Protein AF-A0A0M4QGJ4-F1 (afdb_monomer)

Solvent-accessible surface area (backbone atoms only — not comparable to full-atom values): 11750 Å² total; per-residue (Å²): 142,85,83,86,79,80,81,78,80,80,71,84,76,74,51,67,48,104,88,41,72,33,50,78,41,78,31,26,90,92,45,45,77,73,48,41,62,88,63,65,31,78,84,35,46,78,45,57,34,52,90,79,38,41,52,91,94,50,78,59,12,15,35,33,42,33,12,68,44,38,69,4,18,40,33,44,30,21,49,90,72,40,41,63,54,76,46,41,56,55,16,31,33,34,37,32,28,45,73,85,27,78,34,73,70,55,65,20,46,34,35,35,27,28,63,75,44,82,69,81,47,97,70,39,45,28,36,38,34,33,76,59,77,68,71,63,59,75,39,72,43,79,45,61,55,26,84,31,48,27,21,64,28,55,39,51,83,92,48,76,41,66,81,35,70,44,94,92,41,69,64,40,38,60,68,58,48,45,70,76,36,73,51,33,25,33,51,26,37,39,39,37,40,54,67,68,58,28,26,36,35,25,33,38,31,49,44,26,51,44,65,23,32,39,35,27,29,47,124

Nearest PDB structures (foldseek):
  6fhn-assembly1_A  TM=5.082E-01  e=7.382E-03  Paenibacillus sp.
  8qpq-assembly1_TA  TM=5.707E-01  e=2.653E-02  Haloferax tailed virus 1
  3b7m-assembly1_A  TM=3.871E-01  e=3.350E+00  Rhodothermus marinus

Mean predicted aligned error: 8.11 Å

pLDDT: mean 83.93, std 16.99, range [36.19, 98.69]

Radius of gyration: 18.58 Å; Cα contacts (8 Å, |Δi|>4): 563; chains: 1; bounding box: 38×76×40 Å

Structure (mmCIF, N/CA/C/O backbone):
data_AF-A0A0M4QGJ4-F1
#
_entry.id   AF-A0A0M4QGJ4-F1
#
loop_
_atom_site.group_PDB
_atom_site.id
_atom_site.type_symbol
_atom_site.label_atom_id
_atom_site.label_alt_id
_atom_site.label_comp_id
_atom_site.label_asym_id
_atom_site.label_entity_id
_atom_site.label_seq_id
_atom_site.pdbx_PDB_ins_code
_atom_site.Cartn_x
_atom_site.Cartn_y
_atom_site.Cartn_z
_atom_site.occupancy
_atom_site.B_iso_or_equiv
_atom_site.auth_seq_id
_atom_site.auth_comp_id
_atom_site.auth_asym_id
_atom_site.auth_atom_id
_atom_site.pdbx_PDB_model_num
ATOM 1 N N . MET A 1 1 ? -12.226 -58.413 -8.175 1.00 40.62 1 MET A N 1
ATOM 2 C CA . MET A 1 1 ? -11.138 -57.418 -8.083 1.00 40.62 1 MET A CA 1
ATOM 3 C C . MET A 1 1 ? -11.648 -56.130 -8.713 1.00 40.62 1 MET A C 1
ATOM 5 O O . MET A 1 1 ? -11.954 -56.177 -9.893 1.00 40.62 1 MET A O 1
ATOM 9 N N . ALA A 1 2 ? -11.846 -55.074 -7.915 1.00 38.38 2 ALA A N 1
ATOM 10 C CA . ALA A 1 2 ? -11.867 -53.646 -8.283 1.00 38.38 2 ALA A CA 1
ATOM 11 C C . ALA A 1 2 ? -12.536 -52.873 -7.130 1.00 38.38 2 ALA A C 1
ATOM 13 O O . ALA A 1 2 ? -13.758 -52.837 -7.028 1.00 38.38 2 ALA A O 1
ATOM 14 N N . ALA A 1 3 ? -11.728 -52.316 -6.227 1.00 38.06 3 ALA A N 1
ATOM 15 C CA . ALA A 1 3 ? -12.190 -51.344 -5.243 1.00 38.06 3 ALA A CA 1
ATOM 16 C C . ALA A 1 3 ? -12.057 -49.950 -5.871 1.00 38.06 3 ALA A C 1
ATOM 18 O O . ALA A 1 3 ? -10.951 -49.551 -6.236 1.00 38.06 3 ALA A O 1
ATOM 19 N N . LEU A 1 4 ? -13.172 -49.231 -6.029 1.00 38.09 4 LEU A N 1
ATOM 20 C CA . LEU A 1 4 ? -13.146 -47.807 -6.355 1.00 38.09 4 LEU A CA 1
ATOM 21 C C . LEU A 1 4 ? -12.674 -47.042 -5.115 1.00 38.09 4 LEU A C 1
ATOM 23 O O . LEU A 1 4 ? -13.399 -46.938 -4.127 1.00 38.09 4 LEU A O 1
ATOM 27 N N . VAL A 1 5 ? -11.460 -46.503 -5.175 1.00 42.62 5 VAL A N 1
ATOM 28 C CA . VAL A 1 5 ? -10.976 -45.505 -4.220 1.00 42.62 5 VAL A CA 1
ATOM 29 C C . VAL A 1 5 ? -11.478 -44.148 -4.707 1.00 42.62 5 VAL A C 1
ATOM 31 O O . VAL A 1 5 ? -10.981 -43.611 -5.694 1.00 42.62 5 VAL A O 1
ATOM 34 N N . GLY A 1 6 ? -12.507 -43.620 -4.047 1.00 36.19 6 GLY A N 1
ATOM 35 C CA . GLY A 1 6 ? -12.962 -42.249 -4.255 1.00 36.19 6 GLY A CA 1
ATOM 36 C C . GLY A 1 6 ? -11.943 -41.276 -3.668 1.00 36.19 6 GLY A C 1
ATOM 37 O O . GLY A 1 6 ? -11.785 -41.204 -2.451 1.00 36.19 6 GLY A O 1
ATOM 38 N N . LEU A 1 7 ? -11.247 -40.536 -4.529 1.00 42.03 7 LEU A N 1
ATOM 39 C CA . LEU A 1 7 ? -10.454 -39.376 -4.133 1.00 42.03 7 LEU A CA 1
ATOM 40 C C . LEU A 1 7 ? -11.422 -38.259 -3.730 1.00 42.03 7 LEU A C 1
ATOM 42 O O . LEU A 1 7 ? -11.998 -37.587 -4.583 1.00 42.03 7 LEU A O 1
ATOM 46 N N . ALA A 1 8 ? -11.627 -38.084 -2.427 1.00 42.12 8 ALA A N 1
ATOM 47 C CA . ALA A 1 8 ? -12.269 -36.889 -1.905 1.00 42.12 8 ALA A CA 1
ATOM 48 C C . ALA A 1 8 ? -11.316 -35.704 -2.120 1.00 42.12 8 ALA A C 1
ATOM 50 O O . ALA A 1 8 ? -10.242 -35.640 -1.522 1.00 42.12 8 ALA A O 1
ATOM 51 N N . SER A 1 9 ? -11.697 -34.778 -2.997 1.00 43.72 9 SER A N 1
ATOM 52 C CA . SER A 1 9 ? -11.031 -33.488 -3.138 1.00 43.72 9 SER A CA 1
ATOM 53 C C . SER A 1 9 ? -11.218 -32.697 -1.841 1.00 43.72 9 SER A C 1
ATOM 55 O O . SER A 1 9 ? -12.312 -32.204 -1.565 1.00 43.72 9 SER A O 1
ATOM 57 N N . LEU A 1 10 ? -10.161 -32.590 -1.036 1.00 41.88 10 LEU A N 1
ATOM 58 C CA . LEU A 1 10 ? -10.092 -31.635 0.066 1.00 41.88 10 LEU A CA 1
ATOM 59 C C . LEU A 1 10 ? -10.092 -30.229 -0.541 1.00 41.88 10 LEU A C 1
ATOM 61 O O . LEU A 1 10 ? -9.064 -29.748 -1.011 1.00 41.88 10 LEU A O 1
ATOM 65 N N . GLN A 1 11 ? -11.255 -29.580 -0.572 1.00 44.00 11 GLN A N 1
ATOM 66 C CA . GLN A 1 11 ? -11.290 -28.134 -0.754 1.00 44.00 11 GLN A CA 1
ATOM 67 C C . GLN A 1 11 ? -10.594 -27.508 0.464 1.00 44.00 11 GLN A C 1
ATOM 69 O O . GLN A 1 11 ? -10.896 -27.921 1.589 1.00 44.00 11 GLN A O 1
ATOM 74 N N . PRO A 1 12 ? -9.658 -26.558 0.289 1.00 47.91 12 PRO A N 1
ATOM 75 C CA . PRO A 1 12 ? -9.063 -25.875 1.425 1.00 47.91 12 PRO A CA 1
ATOM 76 C C . PRO A 1 12 ? -10.182 -25.152 2.177 1.00 47.91 12 PRO A C 1
ATOM 78 O O . PRO A 1 12 ? -10.850 -24.272 1.634 1.00 47.91 12 PRO A O 1
ATOM 81 N N . ALA A 1 13 ? -10.426 -25.571 3.417 1.00 50.00 13 ALA A N 1
ATOM 82 C CA . ALA A 1 13 ? -11.352 -24.887 4.299 1.00 50.00 13 ALA A CA 1
ATOM 83 C C . ALA A 1 13 ? -10.830 -23.462 4.521 1.00 50.00 13 ALA A C 1
ATOM 85 O O . ALA A 1 13 ? -9.711 -23.277 5.001 1.00 50.00 13 ALA A O 1
ATOM 86 N N . LEU A 1 14 ? -11.636 -22.460 4.169 1.00 50.69 14 LEU A N 1
ATOM 87 C CA . LEU A 1 14 ? -11.422 -21.084 4.604 1.00 50.69 14 LEU A CA 1
ATOM 88 C C . LEU A 1 14 ? -11.441 -21.084 6.136 1.00 50.69 14 LEU A C 1
ATOM 90 O O . LEU A 1 14 ? -12.498 -21.235 6.746 1.00 50.69 14 LEU A O 1
ATOM 94 N N . ALA A 1 15 ? -10.277 -20.955 6.769 1.00 49.62 15 ALA A N 1
ATOM 95 C CA . ALA A 1 15 ? -10.220 -20.752 8.206 1.00 49.62 15 ALA A CA 1
ATOM 96 C C . ALA A 1 15 ? -10.731 -19.332 8.489 1.00 49.62 15 ALA A C 1
ATOM 98 O O . ALA A 1 15 ? -10.136 -18.34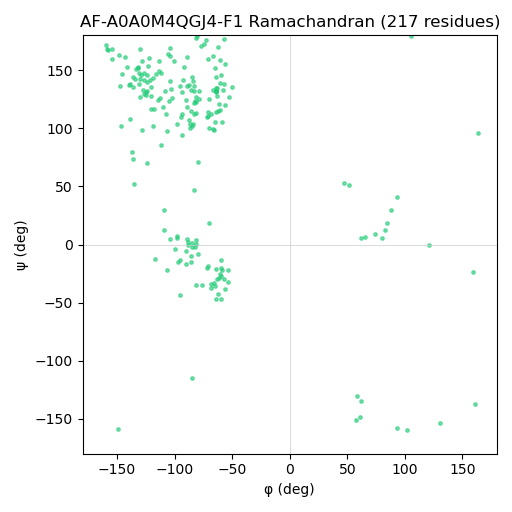1 8.059 1.00 49.62 15 ALA A O 1
ATOM 99 N N . ILE A 1 16 ? -11.870 -19.227 9.168 1.00 48.59 16 ILE A N 1
ATOM 100 C CA . ILE A 1 16 ? -12.381 -17.952 9.671 1.00 48.59 16 ILE A CA 1
ATOM 101 C C . ILE A 1 16 ? -11.700 -17.736 11.021 1.00 48.59 16 ILE A C 1
ATOM 103 O O . ILE A 1 16 ? -12.031 -18.398 12.004 1.00 48.59 16 ILE A O 1
ATOM 107 N N . GLY A 1 17 ? -10.683 -16.877 11.046 1.00 56.69 17 GLY A N 1
ATOM 108 C CA . GLY A 1 17 ? -10.033 -16.465 12.286 1.00 56.69 17 GLY A CA 1
ATOM 109 C C . GLY A 1 17 ? -10.928 -15.513 13.090 1.00 56.69 17 GLY A C 1
ATOM 110 O O . GLY A 1 17 ? -11.969 -15.077 12.592 1.00 56.69 17 GLY A O 1
ATOM 111 N N . PRO A 1 18 ? -10.511 -15.107 14.304 1.00 52.47 18 PRO A N 1
ATOM 112 C CA . PRO A 1 18 ? -11.253 -14.136 15.119 1.00 52.47 18 PRO A CA 1
ATOM 113 C C . PRO A 1 18 ? -11.433 -12.774 14.425 1.00 52.47 18 PRO A C 1
ATOM 115 O O . PRO A 1 18 ? -12.258 -11.971 14.845 1.00 52.47 18 PRO A O 1
ATOM 118 N N . PHE A 1 19 ? -10.694 -12.537 13.339 1.00 60.66 19 PHE A N 1
ATOM 119 C CA . PHE A 1 19 ? -10.759 -11.332 12.524 1.00 60.66 19 PHE A CA 1
ATOM 120 C C . PHE A 1 19 ? -11.402 -11.567 11.144 1.00 60.66 19 PHE A C 1
ATOM 122 O O . PHE A 1 19 ? -11.306 -10.705 10.293 1.00 60.66 19 PHE A O 1
ATOM 129 N N . GLY A 1 20 ? -12.054 -12.699 10.864 1.00 66.00 20 GLY A N 1
ATOM 130 C CA . GLY A 1 20 ? -12.680 -12.967 9.557 1.00 66.00 20 GLY A CA 1
ATOM 131 C C . GLY A 1 20 ? -11.862 -13.902 8.650 1.00 66.00 20 GLY A C 1
ATOM 132 O O . GLY A 1 20 ? -11.052 -14.685 9.159 1.00 66.00 20 GLY A O 1
ATOM 133 N N . PRO A 1 21 ? -12.094 -13.902 7.320 1.00 68.44 21 PRO A N 1
ATOM 134 C CA . PRO A 1 21 ? -11.490 -14.882 6.421 1.00 68.44 21 PRO A CA 1
ATOM 135 C C . PRO A 1 21 ? -9.966 -14.749 6.394 1.00 68.44 21 PRO A C 1
ATOM 137 O O . PRO A 1 21 ? -9.422 -13.654 6.246 1.00 68.44 21 PRO A O 1
ATOM 140 N N . SER A 1 22 ? -9.286 -15.885 6.522 1.00 82.62 22 SER A N 1
ATOM 141 C CA . SER A 1 22 ? -7.841 -16.007 6.331 1.00 82.62 22 SER A CA 1
ATOM 142 C C . SER A 1 22 ? -7.509 -16.656 4.984 1.00 82.62 22 SER A C 1
ATOM 144 O O . SER A 1 22 ? -8.388 -17.165 4.284 1.00 82.62 22 SER A O 1
ATOM 146 N N . GLY A 1 23 ? -6.235 -16.615 4.607 1.00 90.31 23 GLY A N 1
ATOM 147 C CA . GLY A 1 23 ? -5.725 -17.178 3.363 1.00 90.31 23 GLY A CA 1
ATOM 148 C C . GLY A 1 23 ? -5.400 -16.123 2.312 1.00 90.31 23 GLY A C 1
ATOM 149 O O . GLY A 1 23 ? -5.550 -14.919 2.530 1.00 90.31 23 GLY A O 1
ATOM 150 N N . ARG A 1 24 ? -4.922 -16.606 1.166 1.00 93.75 24 ARG A N 1
ATOM 151 C CA . ARG A 1 24 ? -4.478 -15.780 0.045 1.00 93.75 24 ARG A CA 1
ATOM 152 C C . ARG A 1 24 ? -5.607 -15.543 -0.955 1.00 93.75 24 ARG A C 1
ATOM 154 O O . ARG A 1 24 ? -6.379 -16.455 -1.245 1.00 93.75 24 ARG A O 1
ATOM 161 N N . VAL A 1 25 ? -5.665 -14.332 -1.495 1.00 94.31 25 VAL A N 1
ATOM 162 C CA . VAL A 1 25 ? -6.552 -13.921 -2.583 1.00 94.31 25 VAL A CA 1
ATOM 163 C C . VAL A 1 25 ? -5.726 -13.340 -3.700 1.00 94.31 25 VAL A C 1
ATOM 165 O O . VAL A 1 25 ? -4.961 -12.412 -3.465 1.00 94.31 25 VAL A O 1
ATOM 168 N N . THR A 1 26 ? -5.948 -13.830 -4.911 1.00 95.19 26 THR A N 1
ATOM 169 C CA . THR A 1 26 ? -5.434 -13.174 -6.106 1.00 95.19 26 THR A CA 1
ATOM 170 C C . THR A 1 26 ? -6.372 -12.039 -6.507 1.00 95.19 26 THR A C 1
ATOM 172 O O . THR A 1 26 ? -7.572 -12.247 -6.710 1.00 95.19 26 THR A O 1
ATOM 175 N N . VAL A 1 27 ? -5.825 -10.834 -6.604 1.00 95.69 27 VAL A N 1
ATOM 176 C CA . VAL A 1 27 ? -6.501 -9.629 -7.072 1.00 95.69 27 VAL A CA 1
ATOM 177 C C . VAL A 1 27 ? -6.045 -9.371 -8.501 1.00 95.69 27 VAL A C 1
ATOM 179 O O . VAL A 1 27 ? -4.852 -9.292 -8.758 1.00 95.69 27 VAL A O 1
ATOM 182 N N . THR A 1 28 ? -6.986 -9.241 -9.431 1.00 94.38 28 THR A N 1
ATOM 183 C CA . THR A 1 28 ? -6.696 -8.999 -10.857 1.00 94.38 28 THR A CA 1
ATOM 184 C C . THR A 1 28 ? -7.522 -7.821 -11.374 1.00 94.38 28 THR A C 1
ATOM 186 O O . THR A 1 28 ? -8.494 -7.428 -10.716 1.00 94.38 28 THR A O 1
ATOM 189 N N . PRO A 1 29 ? -7.237 -7.282 -12.577 1.00 89.31 29 PRO A N 1
ATOM 190 C CA . PRO A 1 29 ? -8.067 -6.236 -13.178 1.00 89.31 29 PRO A CA 1
ATOM 191 C C . PRO A 1 29 ? -9.558 -6.596 -13.278 1.00 89.31 29 PRO A C 1
ATOM 193 O O . PRO A 1 29 ? -10.412 -5.720 -13.174 1.00 89.31 29 PRO A O 1
ATOM 196 N N . THR A 1 30 ? -9.884 -7.878 -13.477 1.00 86.88 30 THR A N 1
ATOM 197 C CA . THR A 1 30 ? -11.266 -8.373 -13.617 1.00 86.88 30 THR A CA 1
ATOM 198 C C . THR A 1 30 ? -11.870 -8.906 -12.319 1.00 86.88 30 THR A C 1
ATOM 200 O O . THR A 1 30 ? -13.077 -9.123 -12.252 1.00 86.88 30 THR A O 1
ATOM 203 N N . ALA A 1 31 ? -11.049 -9.124 -11.291 1.00 85.88 31 ALA A N 1
ATOM 204 C CA . ALA A 1 31 ? -11.464 -9.586 -9.972 1.00 85.88 31 ALA A CA 1
ATOM 205 C C . ALA A 1 31 ? -10.728 -8.766 -8.909 1.00 85.88 31 ALA A C 1
ATOM 207 O O . ALA A 1 31 ? -9.780 -9.229 -8.276 1.00 85.88 31 ALA A O 1
ATOM 208 N N . SER A 1 32 ? -11.156 -7.514 -8.747 1.00 80.69 32 SER A N 1
ATOM 209 C CA . SER A 1 32 ? -10.485 -6.546 -7.883 1.00 80.69 32 SER A CA 1
ATOM 210 C C . SER A 1 32 ? -10.834 -6.679 -6.400 1.00 80.69 32 SER A C 1
ATOM 212 O O . SER A 1 32 ? -10.307 -5.907 -5.621 1.00 80.69 32 SER A O 1
ATOM 214 N N . ASN A 1 33 ? -11.687 -7.624 -5.982 1.00 80.06 33 ASN A N 1
ATOM 215 C CA . ASN A 1 33 ? -12.014 -7.903 -4.568 1.00 80.06 33 ASN A CA 1
ATOM 216 C C . ASN A 1 33 ? -12.333 -6.640 -3.736 1.00 80.06 33 ASN A C 1
ATOM 218 O O . ASN A 1 33 ? -11.711 -6.378 -2.708 1.00 80.06 33 ASN A O 1
ATOM 222 N N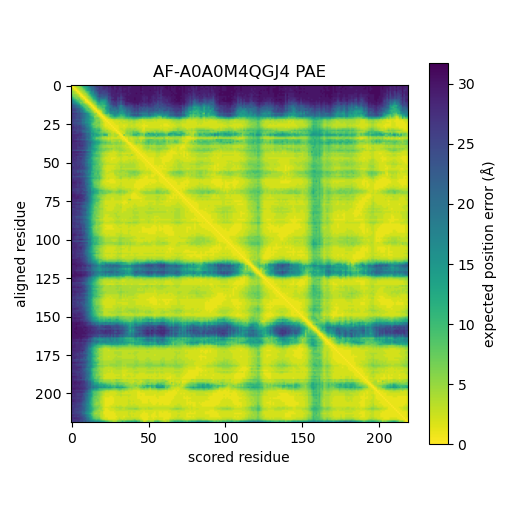 . GLN A 1 34 ? -13.276 -5.830 -4.230 1.00 84.31 34 GLN A N 1
ATOM 223 C CA . GLN A 1 34 ? -13.689 -4.541 -3.644 1.00 84.31 34 GLN A CA 1
ATOM 224 C C . GLN A 1 34 ? -12.598 -3.465 -3.574 1.00 84.31 34 GLN A C 1
ATOM 226 O O . GLN A 1 34 ? -12.850 -2.375 -3.066 1.00 84.31 34 GLN A O 1
ATOM 231 N N . PHE A 1 35 ? -11.407 -3.705 -4.129 1.00 89.88 35 PHE A N 1
ATOM 232 C CA . PHE A 1 35 ? -10.428 -2.640 -4.226 1.00 89.88 35 PHE A CA 1
ATOM 233 C C . PHE A 1 35 ? -10.892 -1.550 -5.192 1.00 89.88 35 PHE A C 1
ATOM 235 O O . PHE A 1 35 ? -11.292 -1.822 -6.330 1.00 89.88 35 PHE A O 1
ATOM 242 N N . ALA A 1 36 ? -10.771 -0.305 -4.743 1.00 85.62 36 ALA A N 1
ATOM 243 C CA . ALA A 1 36 ? -11.134 0.874 -5.508 1.00 85.62 36 ALA A CA 1
ATOM 244 C C . ALA A 1 36 ? -10.140 2.022 -5.295 1.00 85.62 36 ALA A C 1
ATOM 246 O O . ALA A 1 36 ? -9.495 2.151 -4.252 1.00 85.62 36 ALA A O 1
ATOM 247 N N . GLY A 1 37 ? -10.042 2.885 -6.308 1.00 80.62 37 GLY A N 1
ATOM 248 C CA . GLY A 1 37 ? -9.377 4.179 -6.202 1.00 80.62 37 GLY A CA 1
ATOM 249 C C . GLY A 1 37 ? -10.368 5.269 -5.850 1.00 80.62 37 GLY A C 1
ATOM 250 O O . GLY A 1 37 ? -11.019 5.816 -6.736 1.00 80.62 37 GLY A O 1
ATOM 251 N N . THR A 1 38 ? -10.505 5.565 -4.562 1.00 73.75 38 THR A N 1
ATOM 252 C CA . THR A 1 38 ? -11.525 6.499 -4.065 1.00 73.75 38 THR A CA 1
ATOM 253 C C . THR A 1 38 ? -11.060 7.955 -3.996 1.00 73.75 38 THR A C 1
ATOM 255 O O . THR A 1 38 ? -11.901 8.847 -3.938 1.00 73.75 38 THR A O 1
ATOM 258 N N . LEU A 1 39 ? -9.746 8.207 -4.042 1.00 77.88 39 LEU A N 1
ATOM 259 C CA . LEU A 1 39 ? -9.131 9.538 -3.904 1.00 77.88 39 LEU A CA 1
ATOM 260 C C . LEU A 1 39 ? -8.031 9.771 -4.946 1.00 77.88 39 LEU A C 1
ATOM 262 O O . LEU A 1 39 ? -6.889 10.094 -4.624 1.00 77.88 39 LEU A O 1
ATOM 266 N N . ASP A 1 40 ? -8.376 9.549 -6.209 1.00 86.12 40 ASP A N 1
ATOM 267 C CA . ASP A 1 40 ? -7.465 9.786 -7.321 1.00 86.12 40 ASP A CA 1
ATOM 268 C C . ASP A 1 40 ? -7.442 11.242 -7.758 1.00 86.12 40 ASP A C 1
ATOM 270 O O . ASP A 1 40 ? -8.485 11.832 -8.041 1.00 86.12 40 ASP A O 1
ATOM 274 N N . GLU A 1 41 ? -6.236 11.780 -7.918 1.00 86.38 41 GLU A N 1
ATOM 275 C CA . GLU A 1 41 ? -6.018 13.143 -8.394 1.00 86.38 41 GLU A CA 1
ATOM 276 C C . GLU A 1 41 ? -5.028 13.187 -9.555 1.00 86.38 41 GLU A C 1
ATOM 278 O O . GLU A 1 41 ? -4.102 12.375 -9.644 1.00 86.38 41 GLU A O 1
ATOM 283 N N . GLY A 1 42 ? -5.250 14.121 -10.475 1.00 88.88 42 GLY A N 1
ATOM 284 C CA . GLY A 1 42 ? -4.342 14.377 -11.586 1.00 88.88 42 GLY A CA 1
ATOM 285 C C . GLY A 1 42 ? -4.130 13.188 -12.534 1.00 88.88 42 GLY A C 1
ATOM 286 O O . GLY A 1 42 ? -5.034 12.384 -12.781 1.00 88.88 42 GLY A O 1
ATOM 287 N N . SER A 1 43 ? -2.929 13.106 -13.102 1.00 91.69 43 SER A N 1
ATOM 288 C CA . SER A 1 43 ? -2.581 12.291 -14.276 1.00 91.69 43 SER A CA 1
ATOM 289 C C . SER A 1 43 ? -1.929 10.938 -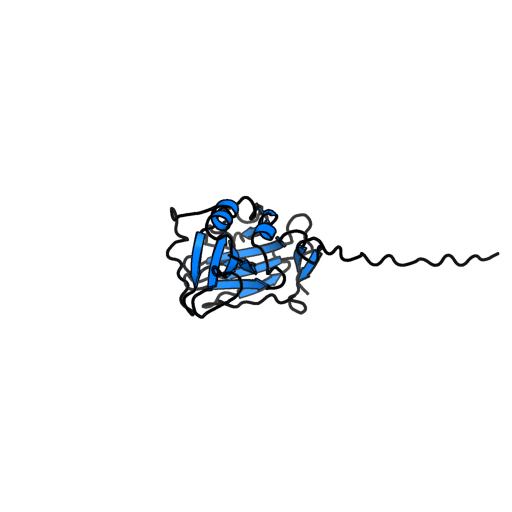13.982 1.00 91.69 43 SER A C 1
ATOM 291 O O . SER A 1 43 ? -1.531 10.236 -14.910 1.00 91.69 43 SER A O 1
ATOM 293 N N . GLY A 1 44 ? -1.832 10.547 -12.710 1.00 92.56 44 GLY A N 1
ATOM 294 C CA . GLY A 1 44 ? -1.274 9.255 -12.312 1.00 92.56 44 GLY A CA 1
ATOM 295 C C . GLY A 1 44 ? -1.968 8.028 -12.923 1.00 92.56 44 GLY A C 1
ATOM 296 O O . GLY A 1 44 ? -3.019 8.111 -13.563 1.00 92.56 44 GLY A O 1
ATOM 297 N N . SER A 1 45 ? -1.462 6.835 -12.642 1.00 94.69 45 SER A N 1
ATOM 298 C CA . SER A 1 45 ? -2.091 5.590 -13.098 1.00 94.69 45 SER A CA 1
ATOM 299 C C . SER A 1 45 ? -1.982 4.470 -12.072 1.00 94.69 45 SER A C 1
ATOM 301 O O . SER A 1 45 ? -1.170 4.527 -11.148 1.00 94.69 45 SER A O 1
ATOM 303 N N . ARG A 1 46 ? -2.841 3.464 -12.254 1.00 94.19 46 ARG A N 1
ATOM 304 C CA . ARG A 1 46 ? -2.757 2.160 -11.600 1.00 94.19 46 ARG A CA 1
ATOM 305 C C . ARG A 1 46 ? -2.807 1.076 -12.656 1.00 94.19 46 ARG A C 1
ATOM 307 O O . ARG A 1 46 ? -3.685 1.128 -13.516 1.00 94.19 46 ARG A O 1
ATOM 314 N N . GLU A 1 47 ? -1.916 0.104 -12.573 1.00 95.25 47 GLU A N 1
ATOM 315 C CA . GLU A 1 47 ? -1.861 -0.992 -13.534 1.00 95.25 47 GLU A CA 1
ATOM 316 C C . GLU A 1 47 ? -1.398 -2.279 -12.857 1.00 95.25 47 GLU A C 1
ATOM 318 O O . GLU A 1 47 ? -0.448 -2.265 -12.085 1.00 95.25 47 GLU A O 1
ATOM 323 N N . TYR A 1 48 ? -2.049 -3.399 -13.159 1.00 96.81 48 TYR A N 1
ATOM 324 C CA . TYR A 1 48 ? -1.534 -4.716 -12.792 1.00 96.81 48 TYR A CA 1
ATOM 325 C C . TYR A 1 48 ? -0.519 -5.136 -13.845 1.00 96.81 48 TYR A C 1
ATOM 327 O O . TYR A 1 48 ? -0.854 -5.190 -15.028 1.00 96.81 48 TYR A O 1
ATOM 335 N N . THR A 1 49 ? 0.718 -5.410 -13.444 1.00 97.19 49 THR A N 1
ATOM 336 C CA . THR A 1 49 ? 1.814 -5.586 -14.398 1.00 97.19 49 THR A CA 1
ATOM 337 C C . THR A 1 49 ? 2.822 -6.632 -13.944 1.00 97.19 49 THR A C 1
ATOM 339 O O . THR A 1 49 ? 3.121 -6.748 -12.761 1.00 97.19 49 THR A O 1
ATOM 342 N N . ALA A 1 50 ? 3.405 -7.353 -14.904 1.00 97.31 50 ALA A N 1
ATOM 343 C CA . ALA A 1 50 ? 4.537 -8.259 -14.683 1.00 97.31 50 ALA A CA 1
ATOM 344 C C . ALA A 1 50 ? 5.906 -7.555 -14.808 1.00 97.31 50 ALA A C 1
ATOM 346 O O . ALA A 1 50 ? 6.954 -8.183 -14.670 1.00 97.31 50 ALA A O 1
ATOM 347 N N . ARG A 1 51 ? 5.924 -6.247 -15.109 1.00 96.38 51 ARG A N 1
ATOM 348 C CA . ARG A 1 51 ? 7.136 -5.483 -15.463 1.00 96.38 51 ARG A CA 1
ATOM 349 C C . ARG A 1 51 ? 8.241 -5.525 -14.401 1.00 96.38 51 ARG A C 1
ATOM 351 O O . ARG A 1 51 ? 9.414 -5.455 -14.756 1.00 96.38 51 ARG A O 1
ATOM 358 N N . HIS A 1 52 ? 7.864 -5.655 -13.131 1.00 95.25 52 HIS A N 1
ATOM 359 C CA . HIS A 1 52 ? 8.780 -5.664 -11.980 1.00 95.25 52 HIS A CA 1
ATOM 360 C C . HIS A 1 52 ? 9.000 -7.062 -11.396 1.00 95.25 52 HIS A C 1
ATOM 362 O O . HIS A 1 52 ? 9.645 -7.199 -10.354 1.00 95.25 52 HIS A O 1
ATOM 368 N N . GLY A 1 53 ? 8.439 -8.090 -12.042 1.00 96.50 53 GLY A N 1
ATOM 369 C CA . GLY A 1 53 ? 8.200 -9.382 -11.411 1.00 96.50 53 GLY A CA 1
ATOM 370 C C . GLY A 1 53 ? 7.328 -9.238 -10.162 1.00 96.50 53 GLY A C 1
ATOM 371 O O . GLY A 1 53 ? 6.538 -8.299 -10.055 1.00 96.50 53 GLY A O 1
ATOM 372 N N . ALA A 1 54 ? 7.535 -10.146 -9.214 1.00 97.06 54 ALA A N 1
ATOM 373 C CA . ALA A 1 54 ? 6.863 -10.181 -7.922 1.00 97.06 54 ALA A CA 1
ATOM 374 C C . ALA A 1 54 ? 7.902 -10.274 -6.782 1.00 97.06 54 ALA A C 1
ATOM 376 O O . ALA A 1 54 ? 9.041 -10.709 -7.017 1.00 97.06 54 ALA A O 1
ATOM 377 N N . PRO A 1 55 ? 7.554 -9.868 -5.549 1.00 97.50 55 PRO A N 1
ATOM 378 C CA . PRO A 1 55 ? 8.365 -10.145 -4.366 1.00 97.50 55 PRO A CA 1
ATOM 379 C C . PRO A 1 55 ? 8.500 -11.657 -4.091 1.00 97.50 55 PRO A C 1
ATOM 381 O O . PRO A 1 55 ? 7.778 -12.474 -4.668 1.00 97.50 55 PRO A O 1
ATOM 384 N N . PRO A 1 56 ? 9.392 -12.060 -3.162 1.00 95.94 56 PRO A N 1
ATOM 385 C CA . PRO A 1 56 ? 9.402 -13.420 -2.633 1.00 95.94 56 PRO A CA 1
ATOM 386 C C . PRO A 1 56 ? 8.008 -13.855 -2.161 1.00 95.94 56 PRO A C 1
ATOM 388 O O . PRO A 1 56 ? 7.312 -13.096 -1.488 1.00 95.94 56 PRO A O 1
ATOM 391 N N . ASP A 1 57 ? 7.629 -15.084 -2.515 1.00 92.00 57 ASP A N 1
ATOM 392 C CA . ASP A 1 57 ? 6.317 -15.694 -2.261 1.00 92.00 57 ASP A CA 1
ATOM 393 C C . ASP A 1 57 ? 5.121 -15.042 -2.982 1.00 92.00 57 ASP A C 1
ATOM 395 O O . ASP A 1 57 ? 3.984 -15.448 -2.719 1.00 92.00 57 ASP A O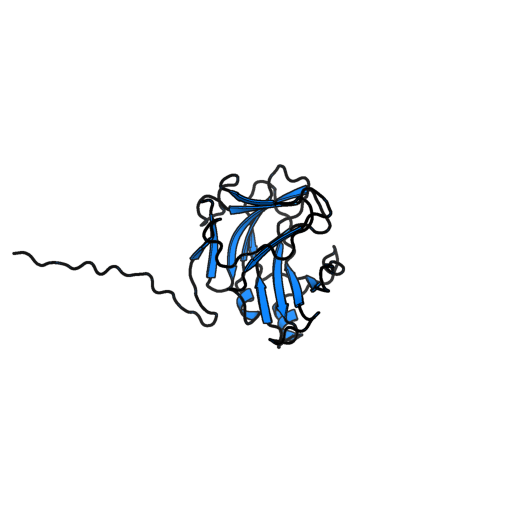 1
ATOM 399 N N . GLY A 1 58 ? 5.349 -14.073 -3.875 1.00 94.31 58 GLY A N 1
ATOM 400 C CA . GLY A 1 58 ? 4.339 -13.518 -4.784 1.00 94.31 58 GLY A CA 1
ATOM 401 C C . GLY A 1 58 ? 4.112 -14.401 -6.011 1.00 94.31 58 GLY A C 1
ATOM 402 O O . GLY A 1 58 ? 4.739 -15.460 -6.151 1.00 94.31 58 GLY A O 1
ATOM 403 N N . GLY A 1 59 ? 3.200 -13.992 -6.889 1.00 95.50 59 GLY A N 1
ATOM 404 C CA . GLY A 1 59 ? 2.991 -14.656 -8.171 1.00 95.50 59 GLY A CA 1
ATOM 405 C C . GLY A 1 59 ? 3.954 -14.155 -9.248 1.00 95.50 59 GLY A C 1
ATOM 406 O O . GLY A 1 59 ? 5.159 -14.415 -9.211 1.00 95.50 59 GLY A O 1
ATOM 407 N N . THR A 1 60 ? 3.414 -13.511 -10.275 1.00 96.56 60 THR A N 1
ATOM 408 C CA . THR A 1 60 ? 4.144 -13.101 -11.483 1.00 96.56 60 THR A CA 1
ATOM 409 C C . THR A 1 60 ? 4.191 -11.595 -11.687 1.00 96.56 60 THR A C 1
ATOM 411 O O . THR A 1 60 ? 4.981 -11.123 -12.513 1.00 96.56 60 THR A O 1
ATOM 414 N N . GLY A 1 61 ? 3.387 -10.837 -10.947 1.00 97.19 61 GLY A N 1
ATOM 415 C CA . GLY A 1 61 ? 3.338 -9.393 -11.083 1.00 97.19 61 GLY A CA 1
ATOM 416 C C . GLY A 1 61 ? 3.006 -8.674 -9.791 1.00 97.19 61 GLY A C 1
ATOM 417 O O . GLY A 1 61 ? 3.267 -9.161 -8.699 1.00 97.19 61 GLY A O 1
ATOM 418 N N . ALA A 1 62 ? 2.524 -7.448 -9.956 1.00 98.19 62 ALA A N 1
ATOM 419 C CA . ALA A 1 62 ? 2.175 -6.559 -8.866 1.00 98.19 62 ALA A CA 1
ATOM 420 C C . ALA A 1 62 ? 1.203 -5.474 -9.340 1.00 98.19 62 ALA A C 1
ATOM 422 O O . ALA A 1 62 ? 0.995 -5.272 -10.544 1.00 98.19 62 ALA A O 1
ATOM 423 N N . LEU A 1 63 ? 0.682 -4.698 -8.390 1.00 97.81 63 LEU A N 1
ATOM 424 C CA . LEU A 1 63 ? 0.002 -3.441 -8.673 1.00 97.81 63 LEU A CA 1
ATOM 425 C C . LEU A 1 63 ? 1.024 -2.303 -8.760 1.00 97.81 63 LEU A C 1
ATOM 427 O O . LEU A 1 63 ? 1.640 -1.926 -7.768 1.00 97.81 63 LEU A O 1
ATOM 431 N N . GLU A 1 64 ? 1.167 -1.707 -9.933 1.00 97.75 64 GLU A N 1
ATOM 432 C CA . GLU A 1 64 ? 1.953 -0.501 -10.162 1.00 97.75 64 GLU A CA 1
ATOM 433 C C . GLU A 1 64 ? 1.122 0.764 -9.934 1.00 97.75 64 GLU A C 1
ATOM 435 O O . GLU A 1 64 ? -0.015 0.873 -10.395 1.00 97.75 64 GLU A O 1
ATOM 440 N N . LEU A 1 65 ? 1.728 1.746 -9.270 1.00 96.75 65 LEU A N 1
ATOM 441 C CA . LEU A 1 65 ? 1.205 3.081 -9.025 1.00 96.75 65 LEU A CA 1
ATOM 442 C C . LEU A 1 65 ? 2.163 4.114 -9.634 1.00 96.75 65 LEU A C 1
ATOM 444 O O . LEU A 1 65 ? 3.365 4.132 -9.345 1.00 96.75 65 LEU A O 1
ATOM 448 N N . ARG A 1 66 ? 1.635 5.022 -10.457 1.00 96.25 66 ARG A N 1
ATOM 449 C CA . ARG A 1 66 ? 2.402 6.147 -11.015 1.00 96.25 66 ARG A CA 1
ATOM 450 C C . ARG A 1 66 ? 1.791 7.470 -10.613 1.00 96.25 66 ARG A C 1
ATOM 452 O O . ARG A 1 66 ? 0.586 7.653 -10.753 1.00 96.25 66 ARG A O 1
ATOM 459 N N . THR A 1 67 ? 2.632 8.408 -10.206 1.00 95.56 67 THR A N 1
ATOM 460 C CA . THR A 1 67 ? 2.245 9.788 -9.880 1.00 95.56 67 THR A CA 1
ATOM 461 C C . THR A 1 67 ? 3.281 10.741 -10.476 1.00 95.56 67 THR A C 1
ATOM 463 O O . THR A 1 67 ? 4.214 11.122 -9.775 1.00 95.56 67 THR A O 1
ATOM 466 N N . PRO A 1 68 ? 3.217 11.052 -11.787 1.00 93.69 68 PRO A N 1
ATOM 467 C CA . PRO A 1 68 ? 4.257 11.824 -12.468 1.00 93.69 68 PRO A CA 1
ATOM 468 C C . PRO A 1 68 ? 4.344 13.290 -12.019 1.00 93.69 68 PRO A C 1
ATOM 470 O O . PRO A 1 68 ? 5.448 13.825 -11.982 1.00 93.69 68 PRO A O 1
ATOM 473 N N . GLY A 1 69 ? 3.226 13.931 -11.674 1.00 89.69 69 GLY A N 1
ATOM 474 C CA . GLY A 1 69 ? 3.180 15.310 -11.178 1.00 89.69 69 GLY A CA 1
ATOM 475 C C . GLY A 1 69 ? 3.043 15.415 -9.657 1.00 89.69 69 GLY A C 1
ATOM 476 O O . GLY A 1 69 ? 2.546 14.503 -9.004 1.00 89.69 69 GLY A O 1
ATOM 477 N N . ASP A 1 70 ? 3.436 16.561 -9.095 1.00 85.81 70 ASP A N 1
ATOM 478 C CA . ASP A 1 70 ? 3.389 16.818 -7.642 1.00 85.81 70 ASP A CA 1
ATOM 479 C C . ASP A 1 70 ? 1.966 16.806 -7.066 1.00 85.81 70 ASP A C 1
ATOM 481 O O . ASP A 1 70 ? 1.758 16.432 -5.915 1.00 85.81 70 ASP A O 1
ATOM 485 N N . GLY A 1 71 ? 0.974 17.178 -7.880 1.00 84.19 71 GLY A N 1
ATOM 486 C CA . GLY A 1 71 ? -0.447 17.111 -7.527 1.00 84.19 71 GLY A CA 1
ATOM 487 C C . GLY A 1 71 ? -1.117 15.779 -7.870 1.00 84.19 71 GLY A C 1
ATOM 488 O O . GLY A 1 71 ? -2.334 15.674 -7.754 1.00 84.19 71 GLY A O 1
ATOM 489 N N . ASP A 1 72 ? -0.368 14.781 -8.345 1.00 89.62 72 ASP A N 1
ATOM 490 C CA . ASP A 1 72 ? -0.948 13.481 -8.661 1.00 89.62 72 ASP A CA 1
ATOM 491 C C . ASP A 1 72 ? -1.047 12.631 -7.396 1.00 89.62 72 ASP A C 1
ATOM 493 O O . ASP A 1 72 ? -0.101 12.535 -6.609 1.00 89.62 72 ASP A O 1
ATOM 497 N N . LYS A 1 73 ? -2.187 11.959 -7.236 1.00 88.31 73 LYS A N 1
ATOM 498 C CA . LYS A 1 73 ? -2.436 11.029 -6.134 1.00 88.31 73 LYS A CA 1
ATOM 499 C C . LYS A 1 73 ? -3.105 9.769 -6.645 1.00 88.31 73 LYS A C 1
ATOM 501 O O . LYS A 1 73 ? -4.036 9.842 -7.447 1.00 88.31 73 LYS A O 1
ATOM 506 N N . ARG A 1 74 ? -2.651 8.604 -6.192 1.00 91.62 74 ARG A N 1
ATOM 507 C CA . ARG A 1 74 ? -3.290 7.318 -6.486 1.00 91.62 74 ARG A CA 1
ATOM 508 C C . ARG A 1 74 ? -3.508 6.537 -5.203 1.00 91.62 74 ARG A C 1
ATOM 510 O O . ARG A 1 74 ? -2.572 6.304 -4.446 1.00 91.62 74 ARG A O 1
ATOM 517 N N . GLN A 1 75 ? -4.750 6.114 -4.994 1.00 90.44 75 GLN A N 1
ATOM 518 C CA . GLN A 1 75 ? -5.149 5.280 -3.861 1.00 90.44 75 GLN A CA 1
ATOM 519 C C . GLN A 1 75 ? -5.650 3.922 -4.350 1.00 90.44 75 GLN A C 1
ATOM 521 O O . GLN A 1 75 ? -6.262 3.840 -5.405 1.00 90.44 75 GLN A O 1
ATOM 526 N N . TYR A 1 76 ? -5.436 2.844 -3.612 1.00 94.00 76 TYR A N 1
ATOM 527 C CA . TYR A 1 76 ? -6.066 1.566 -3.927 1.00 94.00 76 TYR A CA 1
ATOM 528 C C . TYR A 1 76 ? -6.356 0.809 -2.642 1.00 94.00 76 TYR A C 1
ATOM 530 O O . TYR A 1 76 ? -5.439 0.283 -2.016 1.00 94.00 76 TYR A O 1
ATOM 538 N N . VAL A 1 77 ? -7.616 0.822 -2.213 1.00 93.00 77 VAL A N 1
ATOM 539 C CA . VAL A 1 77 ? -8.040 0.349 -0.886 1.00 93.00 77 VAL A CA 1
ATOM 540 C C . VAL A 1 77 ? -9.239 -0.577 -0.992 1.00 93.00 77 VAL A C 1
ATOM 542 O O . VAL A 1 77 ? -10.036 -0.425 -1.912 1.00 93.00 77 VAL A O 1
ATOM 545 N N . THR A 1 78 ? -9.372 -1.498 -0.039 1.00 92.44 78 THR A N 1
ATOM 546 C CA . THR A 1 78 ? -10.517 -2.408 0.113 1.00 92.44 78 THR A CA 1
ATOM 547 C C . THR A 1 78 ? -11.129 -2.270 1.506 1.00 92.44 78 THR A C 1
ATOM 549 O O . THR A 1 78 ? -10.414 -2.028 2.484 1.00 92.44 78 THR A O 1
ATOM 552 N N . ASP A 1 79 ? -12.446 -2.425 1.600 1.00 90.25 79 ASP A N 1
ATOM 553 C CA . ASP A 1 79 ? -13.208 -2.466 2.852 1.00 90.25 79 ASP A CA 1
ATOM 554 C C . ASP A 1 79 ? -13.351 -3.893 3.418 1.00 90.25 79 ASP A C 1
ATOM 556 O O . ASP A 1 79 ? -13.780 -4.070 4.556 1.00 90.25 79 ASP A O 1
ATOM 560 N N . GLU A 1 80 ? -12.897 -4.929 2.701 1.00 90.44 80 GLU A N 1
ATOM 561 C CA . GLU A 1 80 ? -12.910 -6.320 3.191 1.00 90.44 80 GLU A CA 1
ATOM 562 C C . GLU A 1 80 ? -12.101 -6.522 4.487 1.00 90.44 80 GLU A C 1
ATOM 564 O O . GLU A 1 80 ? -12.280 -7.507 5.211 1.00 90.44 80 GLU A O 1
ATOM 569 N N . VAL A 1 81 ? -11.185 -5.596 4.771 1.00 90.31 81 VAL A N 1
ATOM 570 C CA . VAL A 1 81 ? -10.321 -5.589 5.956 1.00 90.31 81 VAL A CA 1
ATOM 571 C C . VAL A 1 81 ? -10.844 -4.690 7.082 1.00 90.31 81 VAL A C 1
ATOM 573 O O . VAL A 1 81 ? -10.140 -4.507 8.076 1.00 90.31 81 VAL A O 1
ATOM 576 N N . ALA A 1 82 ? -12.060 -4.149 6.950 1.00 89.94 82 ALA A N 1
ATOM 577 C CA . ALA A 1 82 ? -12.714 -3.348 7.979 1.00 89.94 82 ALA A CA 1
ATOM 578 C C . ALA A 1 82 ? -12.830 -4.089 9.323 1.00 89.94 82 ALA A C 1
ATOM 580 O O . ALA A 1 82 ? -12.861 -5.324 9.391 1.00 89.94 82 ALA A O 1
ATOM 581 N N . GLY A 1 83 ? -12.931 -3.320 10.408 1.00 89.31 83 GLY A N 1
ATOM 582 C CA . GLY A 1 83 ? -13.117 -3.832 11.764 1.00 89.31 83 GLY A CA 1
ATOM 583 C C . GLY A 1 83 ? -12.138 -3.242 12.784 1.00 89.31 83 GLY A C 1
ATOM 584 O O . GLY A 1 83 ? -11.671 -2.114 12.622 1.00 89.31 83 GLY A O 1
ATOM 585 N N . PRO A 1 84 ? -11.834 -3.970 13.874 1.00 91.31 84 PRO A N 1
ATOM 586 C CA . PRO A 1 84 ? -10.949 -3.479 14.927 1.00 91.31 84 PRO A CA 1
ATOM 587 C C . PRO A 1 84 ? -9.538 -3.168 14.418 1.00 91.31 84 PRO A C 1
ATOM 589 O O . PRO A 1 84 ? -8.945 -3.967 13.689 1.00 91.31 84 PRO A O 1
ATOM 592 N N . LEU A 1 85 ? -8.955 -2.060 14.886 1.00 91.38 85 LEU A N 1
ATOM 593 C CA . LEU A 1 85 ? -7.576 -1.686 14.549 1.00 91.38 85 LEU A CA 1
ATOM 594 C C . LEU A 1 85 ? -6.536 -2.726 14.970 1.00 91.38 85 LEU A C 1
ATOM 596 O O . LEU A 1 85 ? -5.505 -2.857 14.314 1.00 91.38 85 LEU A O 1
ATOM 600 N N . SER A 1 86 ? -6.816 -3.513 16.010 1.00 92.50 86 SER A N 1
ATOM 601 C CA . SER A 1 86 ? -5.918 -4.573 16.478 1.00 92.50 86 SER A CA 1
ATOM 602 C C . SER A 1 86 ? -5.613 -5.626 15.411 1.00 92.50 86 SER A C 1
ATOM 604 O O . SER A 1 86 ? -4.569 -6.267 15.473 1.00 92.50 86 SER A O 1
ATOM 606 N N . ARG A 1 87 ? -6.459 -5.765 14.382 1.00 92.75 87 ARG A N 1
ATOM 607 C CA . ARG A 1 87 ? -6.191 -6.634 13.229 1.00 92.75 87 ARG A CA 1
ATOM 608 C C . ARG A 1 87 ? -4.933 -6.225 12.451 1.00 92.75 87 ARG A C 1
ATOM 610 O O . ARG A 1 87 ? -4.291 -7.069 11.828 1.00 92.75 87 ARG A O 1
ATOM 617 N N . PHE A 1 88 ? -4.591 -4.942 12.466 1.00 95.75 88 PHE A N 1
ATOM 618 C CA . PHE A 1 88 ? -3.449 -4.400 11.734 1.00 95.75 88 PHE A CA 1
ATOM 619 C C . PHE A 1 88 ? -2.121 -4.590 12.477 1.00 95.75 88 PHE A C 1
ATOM 621 O O . PHE A 1 88 ? -1.080 -4.269 11.915 1.00 95.75 88 PHE A O 1
ATOM 628 N N . ALA A 1 89 ? -2.130 -5.166 13.687 1.00 94.50 89 ALA A N 1
ATOM 629 C CA . ALA A 1 89 ? -0.909 -5.534 14.407 1.00 94.50 89 ALA A CA 1
ATOM 630 C C . ALA A 1 89 ? -0.043 -6.552 13.638 1.00 94.50 89 ALA A C 1
ATOM 632 O O . ALA A 1 89 ? 1.169 -6.552 13.799 1.00 94.50 89 ALA A O 1
ATOM 633 N N . ASP A 1 90 ? -0.657 -7.355 12.760 1.00 91.69 90 ASP A N 1
ATOM 634 C CA . ASP A 1 90 ? 0.029 -8.296 11.862 1.00 91.69 90 ASP A CA 1
ATOM 635 C C . ASP A 1 90 ? -0.033 -7.836 10.388 1.00 91.69 90 ASP A C 1
ATOM 637 O O . ASP A 1 90 ? -0.105 -8.657 9.465 1.00 91.69 90 ASP A O 1
ATOM 641 N N . ALA A 1 91 ? -0.096 -6.522 10.139 1.00 97.69 91 ALA A N 1
ATOM 642 C CA . ALA A 1 91 ? -0.146 -5.983 8.784 1.00 97.69 91 ALA A CA 1
ATOM 643 C C . ALA A 1 91 ? 1.249 -5.847 8.165 1.00 97.69 91 ALA A C 1
ATOM 645 O O . ALA A 1 91 ? 2.210 -5.433 8.809 1.00 97.69 91 ALA A O 1
ATOM 646 N N . SER A 1 92 ? 1.357 -6.153 6.877 1.00 98.25 92 SER A N 1
ATOM 647 C CA . SER A 1 92 ? 2.587 -5.955 6.108 1.00 98.25 92 SER A CA 1
ATOM 648 C C . SER A 1 92 ? 2.289 -5.883 4.618 1.00 98.25 92 SER A C 1
ATOM 650 O O . SER A 1 92 ? 1.183 -6.190 4.179 1.00 98.25 92 SER A O 1
ATOM 652 N N . TYR A 1 93 ? 3.270 -5.471 3.830 1.00 98.62 93 TYR A N 1
ATOM 653 C CA . TYR A 1 93 ? 3.202 -5.517 2.373 1.00 98.62 93 TYR A CA 1
ATOM 654 C C . TYR A 1 93 ? 4.611 -5.511 1.796 1.00 98.62 93 TYR A C 1
ATOM 656 O O . TYR A 1 93 ? 5.592 -5.240 2.497 1.00 98.62 93 TYR A O 1
ATOM 664 N N . TRP A 1 94 ? 4.713 -5.814 0.511 1.00 98.69 94 TRP A N 1
ATOM 665 C CA . TRP A 1 94 ? 5.929 -5.613 -0.253 1.00 98.69 94 TRP A CA 1
ATOM 666 C C . TRP A 1 94 ? 5.782 -4.391 -1.145 1.00 98.69 94 TRP A C 1
ATOM 668 O O . TRP A 1 94 ? 4.728 -4.175 -1.741 1.00 98.69 94 TRP A O 1
ATOM 678 N N . ALA A 1 95 ? 6.853 -3.612 -1.254 1.00 98.38 95 ALA A N 1
ATOM 679 C CA . ALA A 1 95 ? 6.919 -2.491 -2.173 1.00 98.38 95 ALA A CA 1
ATOM 680 C C . ALA A 1 95 ? 8.210 -2.508 -2.986 1.00 98.38 95 ALA A C 1
ATOM 682 O O . ALA A 1 95 ? 9.257 -2.990 -2.546 1.00 98.38 95 ALA A O 1
ATOM 683 N N . TYR A 1 96 ? 8.123 -1.927 -4.170 1.00 98.19 96 TYR A N 1
ATOM 684 C CA . TYR A 1 96 ? 9.202 -1.771 -5.124 1.00 98.19 96 TYR A CA 1
ATOM 685 C C . TYR A 1 96 ? 9.183 -0.344 -5.653 1.00 98.19 96 TYR A C 1
ATOM 687 O O . TYR A 1 96 ? 8.119 0.225 -5.901 1.00 98.19 96 TYR A O 1
ATOM 695 N N . ARG A 1 97 ? 10.366 0.228 -5.867 1.00 97.88 97 ARG A N 1
ATOM 696 C CA . ARG A 1 97 ? 10.518 1.491 -6.589 1.00 97.88 97 ARG A CA 1
ATOM 697 C C . ARG A 1 97 ? 11.267 1.255 -7.884 1.00 97.88 97 ARG A C 1
ATOM 699 O O . ARG A 1 97 ? 12.399 0.769 -7.865 1.00 97.88 97 ARG A O 1
ATOM 706 N N . ASP A 1 98 ? 10.652 1.651 -8.989 1.00 97.69 98 ASP A N 1
ATOM 707 C CA . ASP A 1 98 ? 11.256 1.560 -10.314 1.00 97.69 98 ASP A CA 1
ATOM 708 C C . ASP A 1 98 ? 12.510 2.449 -10.389 1.00 97.69 98 ASP A C 1
ATOM 710 O O . ASP A 1 98 ? 12.466 3.599 -9.943 1.00 97.69 98 ASP A O 1
ATOM 714 N N . PRO A 1 99 ? 13.634 1.966 -10.951 1.00 97.12 99 PRO A N 1
ATOM 715 C CA . PRO A 1 99 ? 14.802 2.798 -11.247 1.00 97.12 99 PRO A CA 1
ATOM 716 C C . PRO A 1 99 ? 14.512 4.052 -12.091 1.00 97.12 99 PRO A C 1
ATOM 718 O O . PRO A 1 99 ? 15.288 5.001 -12.043 1.00 97.12 99 PRO A O 1
ATOM 721 N N . ALA A 1 100 ? 13.413 4.072 -12.850 1.00 95.19 100 ALA A N 1
ATOM 722 C CA . ALA A 1 100 ? 12.930 5.227 -13.603 1.00 95.19 100 ALA A CA 1
ATOM 723 C C . ALA A 1 100 ? 12.177 6.263 -12.744 1.00 95.19 100 ALA A C 1
ATOM 725 O O . ALA A 1 100 ? 11.848 7.338 -13.244 1.00 95.19 100 ALA A O 1
ATOM 726 N N . SER A 1 101 ? 11.884 5.957 -11.476 1.00 95.56 101 SER A N 1
ATOM 727 C CA . SER A 1 101 ? 11.312 6.913 -10.525 1.00 95.56 101 SER A CA 1
ATOM 728 C C . SER A 1 101 ? 12.290 8.061 -10.282 1.00 95.56 101 SER A C 1
ATOM 730 O O . SER A 1 101 ? 13.439 7.834 -9.904 1.00 95.56 101 SER A O 1
ATOM 732 N N . SER A 1 102 ? 11.831 9.302 -10.440 1.00 94.56 102 SER A N 1
ATOM 733 C CA . SER A 1 102 ? 12.601 10.489 -10.046 1.00 94.56 102 SER A CA 1
ATOM 734 C C . SER A 1 102 ? 12.405 10.847 -8.572 1.00 94.56 102 SER A C 1
ATOM 736 O O . SER A 1 102 ? 13.190 11.613 -8.016 1.00 94.56 102 SER A O 1
ATOM 738 N N . SER A 1 103 ? 11.380 10.281 -7.929 1.00 91.81 103 SER A N 1
ATOM 739 C CA . SER A 1 103 ? 11.164 10.382 -6.487 1.00 91.81 103 SER A CA 1
ATOM 740 C C . SER A 1 103 ? 11.963 9.322 -5.728 1.00 91.81 103 SER A C 1
ATOM 742 O O . SER A 1 103 ? 12.087 8.181 -6.179 1.00 91.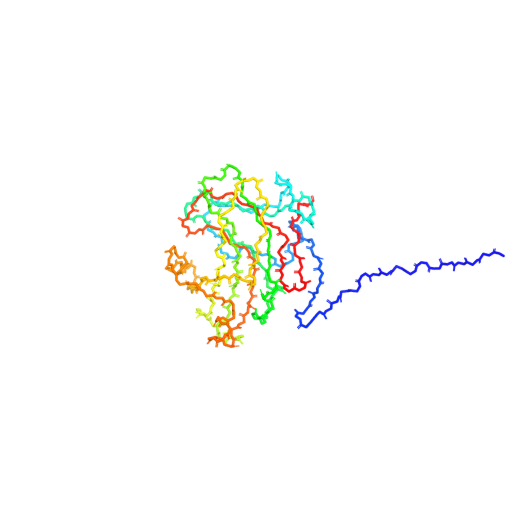81 103 SER A O 1
ATOM 744 N N . GLY A 1 104 ? 12.467 9.690 -4.548 1.00 91.31 104 GLY A N 1
ATOM 745 C CA . GLY A 1 104 ? 13.082 8.774 -3.584 1.00 91.31 104 GLY A CA 1
ATOM 746 C C . GLY A 1 104 ? 12.091 8.153 -2.594 1.00 91.31 104 GLY A C 1
ATOM 747 O O . GLY A 1 104 ? 12.525 7.427 -1.704 1.00 91.31 104 GLY A O 1
ATOM 748 N N . GLN A 1 105 ? 10.795 8.445 -2.711 1.00 91.31 105 GLN A N 1
ATOM 749 C CA . GLN A 1 105 ? 9.757 7.911 -1.825 1.00 91.31 105 GLN A CA 1
ATOM 750 C C . GLN A 1 105 ? 9.407 6.454 -2.167 1.00 91.31 105 GLN A C 1
ATOM 752 O O . GLN A 1 105 ? 9.855 5.921 -3.183 1.00 91.31 105 GLN A O 1
ATOM 757 N N . MET A 1 106 ? 8.619 5.806 -1.312 1.00 95.06 106 MET A N 1
ATOM 758 C CA . MET A 1 106 ? 8.053 4.471 -1.534 1.00 95.06 106 MET A CA 1
ATOM 759 C C . MET A 1 106 ? 6.518 4.550 -1.416 1.00 95.06 106 MET A C 1
ATOM 761 O O . MET A 1 106 ? 6.028 5.449 -0.729 1.00 95.06 106 MET A O 1
ATOM 765 N N . PRO A 1 107 ? 5.748 3.660 -2.072 1.00 95.12 107 PRO A N 1
ATOM 766 C CA . PRO A 1 107 ? 4.295 3.598 -1.891 1.00 95.12 107 PRO A CA 1
ATOM 767 C C . PRO A 1 107 ? 3.926 3.360 -0.424 1.00 95.12 107 PRO A C 1
ATOM 769 O O . PRO A 1 107 ? 4.484 2.456 0.185 1.00 95.12 107 PRO A O 1
ATOM 772 N N . SER A 1 108 ? 2.981 4.121 0.126 1.00 94.12 108 SER A N 1
ATOM 773 C CA . SER A 1 108 ? 2.585 4.028 1.536 1.00 94.12 108 SER A CA 1
ATOM 774 C C . SER A 1 108 ? 1.422 3.064 1.750 1.00 94.12 108 SER A C 1
ATOM 776 O O . SER A 1 108 ? 0.550 2.923 0.889 1.00 94.12 108 SER A O 1
ATOM 778 N N . PHE A 1 109 ? 1.350 2.478 2.947 1.00 96.00 109 PHE A N 1
ATOM 779 C CA . PHE A 1 109 ? 0.153 1.785 3.424 1.00 96.00 109 PHE A CA 1
ATOM 780 C C . PHE A 1 109 ? -0.759 2.784 4.142 1.00 96.00 109 PHE A C 1
ATOM 782 O O . PHE A 1 109 ? -0.289 3.605 4.931 1.00 96.00 109 PHE A O 1
ATOM 789 N N . ALA A 1 110 ? -2.059 2.730 3.880 1.00 92.81 110 ALA A N 1
ATOM 790 C CA . ALA A 1 110 ? -3.042 3.637 4.453 1.00 92.81 110 ALA A CA 1
ATOM 791 C C . ALA A 1 110 ? -4.227 2.864 5.037 1.00 92.81 110 ALA A C 1
ATOM 793 O O . ALA A 1 110 ? -4.735 1.936 4.408 1.00 92.81 110 ALA A O 1
ATOM 794 N N . ILE A 1 111 ? -4.686 3.286 6.215 1.00 93.06 111 ILE A N 1
ATOM 795 C CA . ILE A 1 111 ? -5.899 2.792 6.871 1.00 93.06 111 ILE A CA 1
ATOM 796 C C . ILE A 1 111 ? -6.860 3.969 6.994 1.00 93.06 111 ILE A C 1
ATOM 798 O O . ILE A 1 111 ? -6.560 4.951 7.672 1.00 93.06 111 ILE A O 1
ATOM 802 N N . ALA A 1 112 ? -8.009 3.873 6.339 1.00 89.69 112 ALA A N 1
ATOM 803 C CA . ALA A 1 112 ? -9.121 4.780 6.563 1.00 89.69 112 ALA A CA 1
ATOM 804 C C . ALA A 1 112 ? -9.844 4.339 7.842 1.00 89.69 112 ALA A C 1
ATOM 806 O O . ALA A 1 112 ? -10.230 3.173 7.960 1.00 89.69 112 ALA A O 1
ATOM 807 N N . VAL A 1 113 ? -9.996 5.244 8.802 1.00 88.31 113 VAL A N 1
ATOM 808 C CA . VAL A 1 113 ? -10.522 4.958 10.138 1.00 88.31 113 VAL A CA 1
ATOM 809 C C . VAL A 1 113 ? -11.676 5.882 10.490 1.00 88.31 113 VAL A C 1
ATOM 811 O O . VAL A 1 113 ? -11.647 7.077 10.200 1.00 88.31 113 VAL A O 1
ATOM 814 N N . ASP A 1 114 ? -12.669 5.310 11.155 1.00 85.75 114 ASP A N 1
ATOM 815 C CA . ASP A 1 114 ? -13.712 6.034 11.866 1.00 85.75 114 ASP A CA 1
ATOM 816 C C . ASP A 1 114 ? -13.266 6.181 13.326 1.00 85.75 114 ASP A C 1
ATOM 818 O O . ASP A 1 114 ? -13.158 5.193 14.063 1.00 85.75 114 ASP A O 1
ATOM 822 N N . VAL A 1 115 ? -12.979 7.418 13.733 1.00 77.94 115 VAL A N 1
ATOM 823 C CA . VAL A 1 115 ? -12.512 7.754 15.089 1.00 77.94 115 VAL A CA 1
ATOM 824 C C . VAL A 1 115 ? -13.595 7.626 16.161 1.00 77.94 115 VAL A C 1
ATOM 826 O O . VAL A 1 115 ? -13.261 7.531 17.344 1.00 77.94 115 VAL A O 1
ATOM 829 N N . ASN A 1 116 ? -14.869 7.609 15.766 1.00 74.31 116 ASN A N 1
ATOM 830 C CA . ASN A 1 116 ? -16.026 7.565 16.659 1.00 74.31 116 ASN A CA 1
ATOM 831 C C . ASN A 1 116 ? -16.572 6.141 16.850 1.00 74.31 116 ASN A C 1
ATOM 833 O O . ASN A 1 116 ? -17.289 5.890 17.819 1.00 74.31 116 ASN A O 1
ATOM 837 N N . GLY A 1 117 ? -16.172 5.192 16.000 1.00 63.31 117 GLY A N 1
ATOM 838 C CA . GLY A 1 117 ? -16.369 3.761 16.244 1.00 63.31 117 GLY A CA 1
ATOM 839 C C . GLY A 1 117 ? -17.633 3.147 15.654 1.00 63.31 117 GLY A C 1
ATOM 840 O O . GLY A 1 117 ? -18.260 2.301 16.293 1.00 63.31 117 GLY A O 1
ATOM 841 N N . GLY A 1 118 ? -17.996 3.531 14.429 1.00 62.69 118 GLY A N 1
ATOM 842 C CA . GLY A 1 118 ? -19.035 2.877 13.629 1.00 62.69 118 GLY A CA 1
ATOM 843 C C . GLY A 1 118 ? -20.193 3.788 13.221 1.00 62.69 118 GLY A C 1
ATOM 844 O O . GLY A 1 118 ? -21.109 3.332 12.537 1.00 62.69 118 GLY A O 1
ATOM 845 N N . THR A 1 119 ? -20.168 5.061 13.616 1.00 65.06 119 THR A N 1
ATOM 846 C CA . THR A 1 119 ? -21.057 6.105 13.099 1.00 65.06 119 THR A CA 1
ATOM 847 C C . THR A 1 119 ? -20.221 7.081 12.286 1.00 65.06 119 THR A C 1
ATOM 849 O O . THR A 1 119 ? -19.764 8.092 12.807 1.00 65.06 119 THR A O 1
ATOM 852 N N . LEU A 1 120 ? -20.023 6.762 11.006 1.00 65.56 120 LEU A N 1
ATOM 853 C CA . LEU A 1 120 ? -19.405 7.675 10.050 1.00 65.56 120 LEU A CA 1
ATOM 854 C C . LEU A 1 120 ? -20.334 8.876 9.835 1.00 65.56 120 LEU A C 1
ATOM 856 O O . LEU A 1 120 ? -21.295 8.781 9.067 1.00 65.56 120 LEU A O 1
ATOM 860 N N . GLU A 1 121 ? -20.062 9.997 10.500 1.00 63.69 121 GLU A N 1
ATOM 861 C CA . GLU A 1 121 ? -20.651 11.284 10.134 1.00 63.69 121 GLU A CA 1
ATOM 862 C C . GLU A 1 121 ? -19.770 12.008 9.104 1.00 63.69 121 GLU A C 1
ATOM 864 O O . GLU A 1 121 ? -18.586 11.706 8.900 1.00 63.69 121 GLU A O 1
ATOM 869 N N . ASP A 1 122 ? -20.357 12.988 8.414 1.00 53.03 122 ASP A N 1
ATOM 870 C CA . ASP A 1 122 ? -19.599 13.867 7.531 1.00 53.03 122 ASP A CA 1
ATOM 871 C C . ASP A 1 122 ? -18.466 14.530 8.330 1.00 53.03 122 ASP A C 1
ATOM 873 O O . ASP A 1 122 ? -18.728 15.323 9.235 1.00 53.03 122 ASP A O 1
ATOM 877 N N . ARG A 1 123 ? -17.213 14.287 7.906 1.00 55.28 123 ARG A N 1
ATOM 878 C CA . ARG A 1 123 ? -15.951 14.736 8.541 1.00 55.28 123 ARG A CA 1
ATOM 879 C C . ARG A 1 123 ? -15.426 13.844 9.674 1.00 55.28 123 ARG A C 1
ATOM 881 O O . ARG A 1 123 ? -14.536 14.295 10.379 1.00 55.28 123 ARG A O 1
ATOM 888 N N . ASP A 1 124 ? -15.859 12.594 9.800 1.00 66.00 124 ASP A N 1
ATOM 889 C CA . ASP A 1 124 ? -15.305 11.670 10.810 1.00 66.00 124 ASP A CA 1
ATOM 890 C C . ASP A 1 124 ? -14.269 10.678 10.269 1.00 66.00 124 ASP A C 1
ATOM 892 O O . ASP A 1 124 ? -13.664 9.924 11.032 1.00 66.00 124 ASP A O 1
ATOM 896 N N . LEU A 1 125 ? -14.029 10.681 8.955 1.00 72.50 125 LEU A N 1
ATOM 897 C CA . LEU A 1 125 ? -13.038 9.803 8.346 1.00 72.50 125 LEU A CA 1
ATOM 898 C C . LEU A 1 125 ? -11.635 10.395 8.501 1.00 72.50 125 LEU A C 1
ATOM 900 O O . LEU A 1 125 ? -11.336 11.503 8.045 1.00 72.50 125 LEU A O 1
ATOM 904 N N . TYR A 1 126 ? -10.753 9.628 9.122 1.00 82.56 126 TYR A N 1
ATOM 905 C CA . TYR A 1 126 ? -9.333 9.928 9.195 1.00 82.56 126 TYR A CA 1
ATOM 906 C C . TYR A 1 126 ? -8.549 8.887 8.404 1.00 82.56 126 TYR A C 1
ATOM 908 O O . TYR A 1 126 ? -9.015 7.774 8.175 1.00 82.56 126 TYR A O 1
ATOM 916 N N . VAL A 1 127 ? -7.338 9.238 7.987 1.00 86.81 127 VAL A N 1
ATOM 917 C CA . VAL A 1 127 ? -6.418 8.309 7.333 1.00 86.81 127 VAL A CA 1
ATOM 918 C C . VAL A 1 127 ? -5.148 8.213 8.161 1.00 86.81 127 VAL A C 1
ATOM 920 O O . VAL A 1 127 ? -4.414 9.193 8.316 1.00 86.81 127 VAL A O 1
ATOM 923 N N . LEU A 1 128 ? -4.887 7.013 8.672 1.00 90.06 128 LEU A N 1
ATOM 924 C CA . LEU A 1 128 ? -3.597 6.619 9.219 1.00 90.06 128 LEU A CA 1
ATOM 925 C C . LEU A 1 128 ? -2.702 6.226 8.051 1.00 90.06 128 LEU A C 1
ATOM 927 O O . LEU A 1 128 ? -2.962 5.229 7.379 1.00 90.06 128 LEU A O 1
ATOM 931 N N . THR A 1 129 ? -1.654 7.000 7.798 1.00 90.88 129 THR A N 1
ATOM 932 C CA . THR A 1 129 ? -0.673 6.682 6.757 1.00 90.88 129 THR A CA 1
ATOM 933 C C . THR A 1 129 ? 0.597 6.178 7.418 1.00 90.88 129 THR A C 1
ATOM 935 O O . THR A 1 129 ? 1.177 6.878 8.243 1.00 90.88 129 THR A O 1
ATOM 938 N N . TYR A 1 130 ? 1.023 4.973 7.050 1.00 93.12 130 TYR A N 1
ATOM 939 C CA . TYR A 1 130 ? 2.343 4.442 7.364 1.00 93.12 130 TYR A CA 1
ATOM 940 C C . TYR A 1 130 ? 3.336 4.977 6.320 1.00 93.12 130 TYR A C 1
ATOM 942 O O . TYR A 1 130 ? 3.199 4.618 5.145 1.00 93.12 130 TYR A O 1
ATOM 950 N N . PRO A 1 131 ? 4.297 5.842 6.698 1.00 89.38 131 PRO A N 1
ATOM 951 C CA . PRO A 1 131 ? 5.328 6.336 5.799 1.00 89.38 131 PRO A CA 1
ATOM 952 C C . PRO A 1 131 ? 6.517 5.355 5.790 1.00 89.38 131 PRO A C 1
ATOM 954 O O . PRO A 1 131 ? 7.294 5.332 6.745 1.00 89.38 131 PRO A O 1
ATOM 957 N N . PRO A 1 132 ? 6.680 4.522 4.749 1.00 91.69 132 PRO A N 1
ATOM 958 C CA . PRO A 1 132 ? 7.796 3.584 4.668 1.00 91.69 132 PRO A CA 1
ATOM 959 C C . PRO A 1 132 ? 9.154 4.285 4.577 1.00 91.69 132 PRO A C 1
ATOM 961 O O . PRO A 1 132 ? 9.320 5.276 3.859 1.00 91.69 132 PRO A O 1
ATOM 964 N N . ASP A 1 133 ? 10.165 3.684 5.204 1.00 92.31 133 ASP A N 1
ATOM 965 C CA . ASP A 1 133 ? 11.556 4.050 4.957 1.00 92.31 133 ASP A CA 1
ATOM 966 C C . ASP A 1 133 ? 11.929 3.836 3.487 1.00 92.31 133 ASP A C 1
ATOM 968 O O . ASP A 1 133 ? 11.496 2.887 2.821 1.00 92.31 133 ASP A O 1
ATOM 972 N N . ARG A 1 134 ? 12.795 4.708 2.973 1.00 93.56 134 ARG A N 1
ATOM 973 C CA . ARG A 1 134 ? 13.280 4.613 1.595 1.00 93.56 134 ARG A CA 1
ATOM 974 C C . ARG A 1 134 ? 14.092 3.333 1.405 1.00 93.56 134 ARG A C 1
ATOM 976 O O . ARG A 1 134 ? 15.047 3.088 2.136 1.00 93.56 134 ARG A O 1
ATOM 983 N N . ALA A 1 135 ? 13.786 2.587 0.349 1.00 94.88 135 ALA A N 1
ATOM 984 C CA . ALA A 1 135 ? 14.568 1.432 -0.080 1.00 94.88 135 ALA A CA 1
ATOM 985 C C . ALA A 1 135 ? 15.399 1.736 -1.344 1.00 94.88 135 ALA A C 1
ATOM 987 O O . ALA A 1 135 ? 15.142 2.728 -2.044 1.00 94.88 135 ALA A O 1
ATOM 988 N N . PRO A 1 136 ? 16.411 0.910 -1.673 1.00 96.19 136 PRO A N 1
ATOM 989 C CA . PRO A 1 136 ? 17.066 0.951 -2.976 1.00 96.19 136 PRO A CA 1
ATOM 990 C C . PRO A 1 136 ? 16.060 0.745 -4.117 1.00 96.19 136 PRO A C 1
ATOM 992 O O . PRO A 1 136 ? 15.187 -0.117 -4.044 1.00 96.19 136 PRO A O 1
ATOM 995 N N . ALA A 1 137 ? 16.196 1.526 -5.193 1.00 97.50 137 ALA A N 1
ATOM 996 C CA . ALA A 1 137 ? 15.396 1.293 -6.394 1.00 97.50 137 ALA A CA 1
ATOM 997 C C . ALA A 1 137 ? 15.759 -0.068 -7.010 1.00 97.50 137 ALA A C 1
ATOM 999 O O . ALA A 1 137 ? 16.886 -0.543 -6.860 1.00 97.50 137 ALA A O 1
ATOM 1000 N N . GLY A 1 138 ? 14.817 -0.698 -7.706 1.00 97.88 138 GLY A N 1
ATOM 1001 C CA . GLY A 1 138 ? 15.051 -2.002 -8.318 1.00 97.88 138 GLY A CA 1
ATOM 1002 C C . GLY A 1 138 ? 14.953 -3.189 -7.357 1.00 97.88 138 GLY A C 1
ATOM 1003 O O . GLY A 1 138 ? 15.246 -4.306 -7.771 1.00 97.88 138 GLY A O 1
ATOM 1004 N N . THR A 1 139 ? 14.561 -2.971 -6.097 1.00 97.75 139 THR A N 1
ATOM 1005 C CA . THR A 1 139 ? 14.521 -4.017 -5.065 1.00 97.75 139 THR A CA 1
ATOM 1006 C C . THR A 1 139 ? 13.153 -4.093 -4.399 1.00 97.75 139 THR A C 1
ATOM 1008 O O . THR A 1 139 ? 12.638 -3.088 -3.911 1.00 97.75 139 THR A O 1
ATOM 1011 N N . TRP A 1 140 ? 12.591 -5.300 -4.334 1.00 98.38 140 TRP A N 1
ATOM 1012 C CA . TRP A 1 140 ? 11.426 -5.588 -3.503 1.00 98.38 140 TRP A CA 1
ATOM 1013 C C . TRP A 1 140 ? 11.817 -5.547 -2.026 1.00 98.38 140 TRP A C 1
ATOM 1015 O O . TRP A 1 140 ? 12.742 -6.238 -1.603 1.00 98.38 140 TRP A O 1
ATOM 1025 N N . THR A 1 141 ? 11.110 -4.735 -1.246 1.00 98.50 141 THR A N 1
ATOM 1026 C CA . THR A 1 141 ? 11.326 -4.568 0.195 1.00 98.50 141 THR A CA 1
ATOM 1027 C C . THR A 1 141 ? 10.030 -4.839 0.942 1.00 98.50 141 THR A C 1
ATOM 1029 O O . THR A 1 141 ? 8.980 -4.314 0.574 1.00 98.50 141 THR A O 1
ATOM 1032 N N . ARG A 1 142 ? 10.101 -5.674 1.982 1.00 98.12 142 ARG A N 1
ATOM 1033 C CA . ARG A 1 142 ? 8.968 -5.949 2.866 1.00 98.12 142 ARG A CA 1
ATOM 1034 C C . ARG A 1 142 ? 8.908 -4.901 3.966 1.00 98.12 142 ARG A C 1
ATOM 1036 O O . ARG A 1 142 ? 9.916 -4.652 4.622 1.00 98.12 142 ARG A O 1
ATOM 1043 N N . TYR A 1 143 ? 7.718 -4.368 4.203 1.00 98.31 143 TYR A N 1
ATOM 1044 C CA . TYR A 1 143 ? 7.437 -3.440 5.289 1.00 98.31 143 TYR A CA 1
ATOM 1045 C C . TYR A 1 143 ? 6.504 -4.091 6.303 1.00 98.31 143 TYR A C 1
ATOM 1047 O O . TYR A 1 143 ? 5.434 -4.587 5.943 1.00 98.31 143 TYR A O 1
ATOM 1055 N N . ASP A 1 144 ? 6.925 -4.086 7.566 1.00 97.25 144 ASP A N 1
ATOM 1056 C CA . ASP A 1 144 ? 6.101 -4.475 8.706 1.00 97.25 144 ASP A CA 1
ATOM 1057 C C . ASP A 1 144 ? 5.314 -3.249 9.181 1.00 97.25 144 ASP A C 1
ATOM 1059 O O . ASP A 1 144 ? 5.846 -2.345 9.825 1.00 97.25 144 ASP A O 1
ATOM 1063 N N . VAL A 1 145 ? 4.048 -3.194 8.773 1.00 96.75 145 VAL A N 1
ATOM 1064 C CA . VAL A 1 145 ? 3.141 -2.079 9.058 1.00 96.75 145 VAL A CA 1
ATOM 1065 C C . VAL A 1 145 ? 2.666 -2.147 10.508 1.00 96.75 145 VAL A C 1
ATOM 1067 O O . VAL A 1 145 ? 2.507 -1.108 11.146 1.00 96.75 145 VAL A O 1
ATOM 1070 N N . GLY A 1 146 ? 2.482 -3.356 11.045 1.00 95.25 146 GLY A N 1
ATOM 1071 C CA . GLY A 1 146 ? 2.015 -3.574 12.412 1.00 95.25 146 GLY A CA 1
ATOM 1072 C C . GLY A 1 146 ? 2.989 -3.073 13.476 1.00 95.25 146 GLY A C 1
ATOM 1073 O O . GLY A 1 146 ? 2.563 -2.509 14.485 1.00 95.25 146 GLY A O 1
ATOM 1074 N N . ALA A 1 147 ? 4.293 -3.199 13.216 1.00 95.00 147 ALA A N 1
ATOM 1075 C CA . ALA A 1 147 ? 5.357 -2.653 14.063 1.00 95.00 147 ALA A CA 1
ATOM 1076 C C . ALA A 1 147 ? 5.705 -1.177 13.766 1.00 95.00 147 ALA A C 1
ATOM 1078 O O . ALA A 1 147 ? 6.582 -0.600 14.413 1.00 95.00 147 ALA A O 1
ATOM 1079 N N . GLY A 1 148 ? 5.053 -0.575 12.769 1.00 94.44 148 GLY A N 1
ATOM 1080 C CA . GLY A 1 148 ? 5.355 0.756 12.265 1.00 94.44 148 GLY A CA 1
ATOM 1081 C C . GLY A 1 148 ? 4.759 1.909 13.072 1.00 94.44 148 GLY A C 1
ATOM 1082 O O . GLY A 1 148 ? 3.996 1.742 14.028 1.00 94.44 148 GLY A O 1
ATOM 1083 N N . THR A 1 149 ? 5.086 3.121 12.629 1.00 93.25 149 THR A N 1
ATOM 1084 C CA . THR A 1 149 ? 4.476 4.363 13.101 1.00 93.25 149 THR A CA 1
ATOM 1085 C C . THR A 1 149 ? 3.644 5.003 11.997 1.00 93.25 149 THR A C 1
ATOM 1087 O O . THR A 1 149 ? 3.948 4.891 10.813 1.00 93.25 149 THR A O 1
ATOM 1090 N N . PHE A 1 150 ? 2.569 5.671 12.392 1.00 91.81 150 PHE A N 1
ATOM 1091 C CA . PHE A 1 150 ? 1.596 6.271 11.497 1.00 91.81 150 PHE A CA 1
ATOM 1092 C C . PHE A 1 150 ? 1.516 7.759 11.764 1.00 91.81 150 PHE A C 1
ATOM 1094 O O . PHE A 1 150 ? 1.524 8.198 12.916 1.00 91.81 150 PHE A O 1
ATOM 1101 N N . CYS A 1 151 ? 1.368 8.523 10.694 1.00 87.50 151 CYS A N 1
ATOM 1102 C CA . CYS A 1 151 ? 0.883 9.886 10.775 1.00 87.50 151 CYS A CA 1
ATOM 1103 C C . CYS A 1 151 ? -0.631 9.886 10.520 1.00 87.50 151 CYS A C 1
ATOM 1105 O O . CYS A 1 151 ? -1.140 9.187 9.640 1.00 87.50 151 CYS A O 1
ATOM 1107 N N . LEU A 1 152 ? -1.359 10.650 11.331 1.00 79.44 152 LEU A N 1
ATOM 1108 C CA . LEU A 1 152 ? -2.808 10.786 11.242 1.00 79.44 152 LEU A CA 1
ATOM 1109 C C . LEU A 1 152 ? -3.139 12.001 10.376 1.00 79.44 152 LEU A C 1
ATOM 1111 O O . LEU A 1 152 ? -2.612 13.092 10.581 1.00 79.44 152 LEU A O 1
ATOM 1115 N N . THR A 1 153 ? -4.037 11.827 9.417 1.00 74.75 153 THR A N 1
ATOM 1116 C CA . THR A 1 153 ? -4.579 12.932 8.622 1.00 74.75 153 THR A CA 1
ATOM 1117 C C . THR A 1 153 ? -6.090 12.932 8.724 1.00 74.75 153 THR A C 1
ATOM 1119 O O . THR A 1 153 ? -6.724 11.881 8.752 1.00 74.75 153 THR A O 1
ATOM 1122 N N . HIS A 1 154 ? -6.671 14.121 8.825 1.00 69.00 154 HIS A N 1
ATOM 1123 C CA . HIS A 1 154 ? -8.118 14.283 8.846 1.00 69.00 154 HIS A CA 1
ATOM 1124 C C . HIS A 1 154 ? -8.629 14.453 7.421 1.00 69.00 154 HIS A C 1
ATOM 1126 O O . HIS A 1 154 ? -8.175 15.349 6.710 1.00 69.00 154 HIS A O 1
ATOM 1132 N N . GLN A 1 155 ? -9.568 13.626 6.978 1.00 63.50 155 GLN A N 1
ATOM 1133 C CA . GLN A 1 155 ? -10.147 13.806 5.656 1.00 63.50 155 GLN A CA 1
ATOM 1134 C C . GLN A 1 155 ? -11.337 14.774 5.746 1.00 63.50 155 GLN A C 1
ATOM 1136 O O . GLN A 1 155 ? -12.405 14.426 6.244 1.00 63.50 155 GLN A O 1
ATOM 1141 N N . ILE A 1 156 ? -11.175 16.006 5.246 1.00 53.69 156 ILE A N 1
ATOM 1142 C CA . ILE A 1 156 ? -12.271 16.985 5.152 1.00 53.69 156 ILE A CA 1
ATOM 1143 C C . ILE A 1 156 ? -12.695 17.118 3.684 1.00 53.69 156 ILE A C 1
ATOM 1145 O O . ILE A 1 156 ? -12.104 17.864 2.902 1.00 53.69 156 ILE A O 1
ATOM 1149 N N . GLY A 1 157 ? -13.762 16.417 3.295 1.00 55.50 157 GLY A N 1
ATOM 1150 C CA . GLY A 1 157 ? -14.256 16.437 1.913 1.00 55.50 157 GLY A CA 1
ATOM 1151 C C . GLY A 1 157 ? -13.218 15.899 0.915 1.00 55.50 157 GLY A C 1
ATOM 1152 O O . GLY A 1 157 ? -12.601 14.868 1.161 1.00 55.50 157 GLY A O 1
ATOM 1153 N N . ARG A 1 158 ? -13.028 16.591 -0.219 1.00 43.66 158 ARG A N 1
ATOM 1154 C CA . ARG A 1 158 ? -11.977 16.285 -1.219 1.00 43.66 158 ARG A CA 1
ATOM 1155 C C . ARG A 1 158 ? -10.613 16.907 -0.893 1.00 43.66 158 ARG A C 1
ATOM 1157 O O . ARG A 1 158 ? -9.709 16.822 -1.707 1.00 43.66 158 ARG A O 1
ATOM 1164 N N . VAL A 1 159 ? -10.480 17.611 0.230 1.00 44.28 159 VAL A N 1
ATOM 1165 C CA . VAL A 1 159 ? -9.228 18.281 0.588 1.00 44.28 159 VAL A CA 1
ATOM 1166 C C . VAL A 1 159 ? -8.489 17.379 1.563 1.00 44.28 159 VAL A C 1
ATOM 1168 O O . VAL A 1 159 ? -8.850 17.286 2.737 1.00 44.28 159 VAL A O 1
ATOM 1171 N N . ASP A 1 160 ? -7.464 16.697 1.063 1.00 52.16 160 ASP A N 1
ATOM 1172 C CA . ASP A 1 160 ? -6.577 15.893 1.891 1.00 52.16 160 ASP A CA 1
ATOM 1173 C C . ASP A 1 160 ? -5.841 16.787 2.900 1.00 52.16 160 ASP A C 1
ATOM 1175 O O . ASP A 1 160 ? -5.016 17.628 2.529 1.00 52.16 160 ASP A O 1
ATOM 1179 N N . ALA A 1 161 ? -6.095 16.622 4.201 1.00 46.91 161 ALA A N 1
ATOM 1180 C CA . ALA A 1 161 ? -5.347 17.354 5.218 1.00 46.91 161 ALA A CA 1
ATOM 1181 C C . ALA A 1 161 ? -3.972 16.703 5.468 1.00 46.91 161 ALA A C 1
ATOM 1183 O O . ALA A 1 161 ? -3.704 16.168 6.541 1.00 46.91 161 ALA A O 1
ATOM 1184 N N . TYR A 1 162 ? -3.052 16.821 4.507 1.00 50.47 162 TYR A N 1
ATOM 1185 C CA . TYR A 1 162 ? -1.650 16.369 4.598 1.00 50.47 162 TYR A CA 1
ATOM 1186 C C . TYR A 1 162 ? -0.765 17.189 5.558 1.00 50.47 162 TYR A C 1
A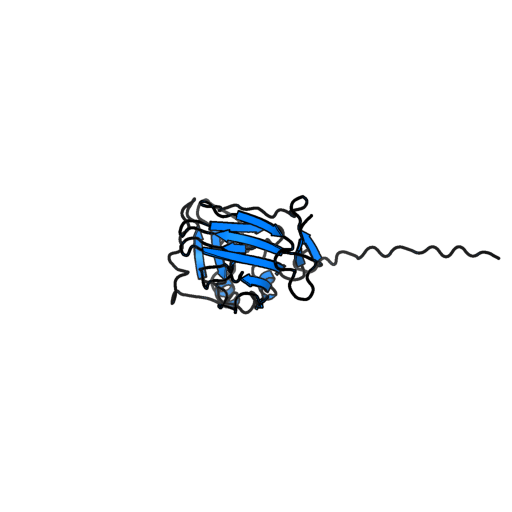TOM 1188 O O . TYR A 1 162 ? 0.460 17.146 5.489 1.00 50.47 162 TYR A O 1
ATOM 1196 N N . ARG A 1 163 ? -1.332 17.962 6.491 1.00 47.62 163 ARG A N 1
ATOM 1197 C CA . ARG A 1 163 ? -0.516 18.871 7.317 1.00 47.62 163 ARG A CA 1
ATOM 1198 C C . ARG A 1 163 ? 0.362 18.170 8.360 1.00 47.62 163 ARG A C 1
ATOM 1200 O O . ARG A 1 163 ? 1.321 18.792 8.814 1.00 47.62 163 ARG A O 1
ATOM 1207 N N . GLN A 1 164 ? 0.058 16.925 8.735 1.00 51.91 164 GLN A N 1
ATOM 1208 C CA . GLN A 1 164 ? 0.773 16.204 9.802 1.00 51.91 164 GLN A CA 1
ATOM 1209 C C . GLN A 1 164 ? 1.714 15.094 9.303 1.00 51.91 164 GLN A C 1
ATOM 1211 O O . GLN A 1 164 ? 2.694 14.807 9.982 1.00 51.91 164 GLN A O 1
ATOM 1216 N N . CYS A 1 165 ? 1.517 14.557 8.093 1.00 66.56 165 CYS A N 1
ATOM 1217 C CA . CYS A 1 165 ? 2.432 13.598 7.452 1.00 66.56 165 CYS A CA 1
ATOM 1218 C C . CYS A 1 165 ? 3.609 14.287 6.735 1.00 66.56 165 CYS A C 1
ATOM 1220 O O . CYS A 1 165 ? 3.894 13.997 5.578 1.00 66.56 165 CYS A O 1
ATOM 1222 N N . ARG A 1 166 ? 4.264 15.243 7.396 1.00 66.31 166 ARG A N 1
ATOM 1223 C CA . ARG A 1 166 ? 5.482 15.894 6.884 1.00 66.31 166 ARG A CA 1
ATOM 1224 C C . ARG A 1 166 ? 6.711 15.361 7.610 1.00 66.31 166 ARG A C 1
ATOM 1226 O O . ARG A 1 166 ? 6.586 14.857 8.725 1.00 66.31 166 ARG A O 1
ATOM 1233 N N . ASP A 1 167 ? 7.892 15.560 7.035 1.00 63.59 167 ASP A N 1
ATOM 1234 C CA . ASP A 1 167 ? 9.157 15.259 7.710 1.00 63.59 167 ASP A CA 1
ATOM 1235 C C . ASP A 1 167 ? 9.216 15.936 9.093 1.00 63.59 167 ASP A C 1
ATOM 1237 O O . ASP A 1 167 ? 8.976 17.140 9.235 1.00 63.59 167 ASP A O 1
ATOM 1241 N N . GLY A 1 168 ? 9.492 15.140 10.130 1.00 66.12 168 GLY A N 1
ATOM 1242 C CA . GLY A 1 168 ? 9.492 15.587 11.529 1.00 66.12 168 GLY A CA 1
ATOM 1243 C C . GLY A 1 168 ? 8.104 15.832 12.139 1.00 66.12 168 GLY A C 1
ATOM 1244 O O . GLY A 1 168 ? 8.012 16.398 13.228 1.00 66.12 168 GLY A O 1
ATOM 1245 N N . GLY A 1 169 ? 7.027 15.448 11.448 1.00 73.12 169 GLY A N 1
ATOM 1246 C CA . GLY A 1 169 ? 5.672 15.405 11.990 1.00 73.12 169 GLY A CA 1
ATOM 1247 C C . GLY A 1 169 ? 5.509 14.339 13.075 1.00 73.12 169 GLY A C 1
ATOM 1248 O O . GLY A 1 169 ? 6.325 13.428 13.204 1.00 73.12 169 GLY A O 1
ATOM 1249 N N . GLU A 1 170 ? 4.448 14.467 13.870 1.00 82.88 170 GLU A N 1
ATOM 1250 C CA . GLU A 1 170 ? 4.118 13.475 14.890 1.00 82.88 170 GLU A CA 1
ATOM 1251 C C . GLU A 1 170 ? 3.780 12.133 14.236 1.00 82.88 170 GLU A C 1
ATOM 1253 O O . GLU A 1 170 ? 2.986 12.067 13.295 1.00 82.88 170 GLU A O 1
ATOM 1258 N N . GLN A 1 171 ? 4.381 11.066 14.757 1.00 88.56 171 GLN A N 1
ATOM 1259 C CA . GLN A 1 171 ? 4.059 9.703 14.368 1.00 88.56 171 GLN A CA 1
ATOM 1260 C C . GLN A 1 171 ? 3.809 8.861 15.614 1.00 88.56 171 GLN A C 1
ATOM 1262 O O . GLN A 1 171 ? 4.489 9.030 16.628 1.00 88.56 171 GLN A O 1
ATOM 1267 N N . ARG A 1 172 ? 2.835 7.956 15.532 1.00 90.31 172 ARG A N 1
ATOM 1268 C CA . ARG A 1 172 ? 2.412 7.106 16.650 1.00 90.31 172 ARG A CA 1
ATOM 1269 C C . ARG A 1 172 ? 2.323 5.650 16.234 1.00 90.31 172 ARG A C 1
ATOM 1271 O O . ARG A 1 172 ? 1.978 5.358 15.093 1.00 90.31 172 ARG A O 1
ATOM 1278 N N . THR A 1 173 ? 2.611 4.736 17.150 1.00 94.12 173 THR A N 1
ATOM 1279 C CA . THR A 1 173 ? 2.375 3.304 16.917 1.00 94.12 173 THR A CA 1
ATOM 1280 C C . THR A 1 173 ? 0.875 2.998 16.928 1.00 94.12 173 THR A C 1
ATOM 1282 O O . THR A 1 173 ? 0.086 3.747 17.516 1.00 94.12 173 THR A O 1
ATOM 1285 N N . LEU A 1 174 ? 0.463 1.871 16.333 1.00 92.75 174 LEU A N 1
ATOM 1286 C CA . LEU A 1 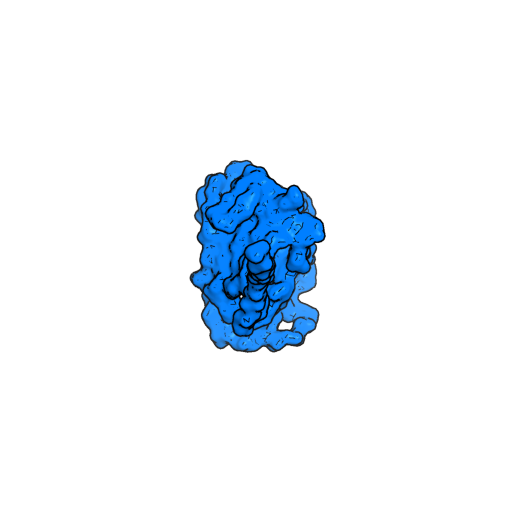174 ? -0.928 1.405 16.441 1.00 92.75 174 LEU A CA 1
ATOM 1287 C C . LEU A 1 174 ? -1.359 1.229 17.900 1.00 92.75 174 LEU A C 1
ATOM 1289 O O . LEU A 1 174 ? -2.485 1.571 18.244 1.00 92.75 174 LEU A O 1
ATOM 1293 N N . GLU A 1 175 ? -0.468 0.743 18.765 1.00 93.69 175 GLU A N 1
ATOM 1294 C CA . GLU A 1 175 ? -0.740 0.592 20.198 1.00 93.69 175 GLU A CA 1
ATOM 1295 C C . GLU A 1 175 ? -1.077 1.936 20.859 1.00 93.69 175 GLU A C 1
ATOM 1297 O O . GLU A 1 175 ? -2.085 2.041 21.555 1.00 93.69 175 GLU A O 1
ATOM 1302 N N . GLN A 1 176 ? -0.285 2.981 20.594 1.00 92.56 176 GLN A N 1
ATOM 1303 C CA . GLN A 1 176 ? -0.542 4.326 21.117 1.00 92.56 176 GLN A CA 1
ATOM 1304 C C . GLN A 1 176 ? -1.874 4.886 20.607 1.00 92.56 176 GLN A C 1
ATOM 1306 O O . GLN A 1 176 ? -2.637 5.460 21.381 1.00 92.56 176 GLN A O 1
ATOM 1311 N N . ILE A 1 177 ? -2.173 4.692 19.319 1.00 91.12 177 ILE A N 1
ATOM 1312 C CA . ILE A 1 177 ? -3.431 5.145 18.711 1.00 91.12 177 ILE A CA 1
ATOM 1313 C C . ILE A 1 177 ? -4.626 4.423 19.342 1.00 91.12 177 ILE A C 1
ATOM 1315 O O . ILE A 1 177 ? -5.588 5.077 19.732 1.00 91.12 177 ILE A O 1
ATOM 1319 N N . MET A 1 178 ? -4.563 3.098 19.492 1.00 90.62 178 MET A N 1
ATOM 1320 C CA . MET A 1 178 ? -5.638 2.309 20.105 1.00 90.62 178 MET A CA 1
ATOM 1321 C C . MET A 1 178 ? -5.834 2.630 21.590 1.00 90.62 178 MET A C 1
ATOM 1323 O O . MET A 1 178 ? -6.958 2.569 22.080 1.00 90.62 178 MET A O 1
ATOM 1327 N N . ALA A 1 179 ? -4.765 2.974 22.313 1.00 90.75 179 ALA A N 1
ATOM 1328 C CA . ALA A 1 179 ? -4.864 3.387 23.710 1.00 90.75 179 ALA A CA 1
ATOM 1329 C C . ALA A 1 179 ? -5.560 4.749 23.866 1.00 90.75 179 ALA A C 1
ATOM 1331 O O . ALA A 1 179 ? -6.322 4.945 24.812 1.00 90.75 179 ALA A O 1
ATOM 1332 N N . GLU A 1 180 ? -5.309 5.685 22.947 1.00 88.50 180 GLU A N 1
ATOM 1333 C CA . GLU A 1 180 ? -5.906 7.025 22.978 1.00 88.50 180 GLU A CA 1
ATOM 1334 C C . GLU A 1 180 ? -7.327 7.065 22.409 1.00 88.50 180 GLU A C 1
ATOM 1336 O O . GLU A 1 180 ? -8.178 7.796 22.916 1.00 88.50 180 GLU A O 1
ATOM 1341 N N . TYR A 1 181 ? -7.601 6.245 21.394 1.00 86.88 181 TYR A N 1
ATOM 1342 C CA . TYR A 1 181 ? -8.888 6.163 20.711 1.00 86.88 181 TYR A CA 1
ATOM 1343 C C . TYR A 1 181 ? -9.422 4.723 20.737 1.00 86.88 181 TYR A C 1
ATOM 1345 O O . TYR A 1 181 ? -9.469 4.057 19.699 1.00 86.88 181 TYR A O 1
ATOM 1353 N N . PRO A 1 182 ? -9.845 4.215 21.908 1.00 88.00 182 PRO A N 1
ATOM 1354 C CA . PRO A 1 182 ? -10.249 2.817 22.067 1.00 88.00 182 PRO A CA 1
ATOM 1355 C C . PRO A 1 182 ? -11.490 2.432 21.249 1.00 88.00 182 PRO A C 1
ATOM 1357 O O . PRO A 1 182 ? -11.701 1.251 20.983 1.00 88.00 182 PRO A O 1
ATOM 1360 N N . GLN A 1 183 ? -12.309 3.406 20.845 1.00 83.94 183 GLN A N 1
ATOM 1361 C CA . GLN A 1 183 ? -13.461 3.196 19.967 1.00 83.94 183 GLN A CA 1
ATOM 1362 C C . GLN A 1 183 ? -13.118 3.217 18.468 1.00 83.94 183 GLN A C 1
ATOM 1364 O O . GLN A 1 183 ? -13.977 2.881 17.664 1.00 83.94 183 GLN A O 1
ATOM 1369 N N . MET A 1 184 ? -11.903 3.611 18.068 1.00 86.50 184 MET A N 1
ATOM 1370 C CA . MET A 1 184 ? -11.551 3.773 16.654 1.00 86.50 184 MET A CA 1
ATOM 1371 C C . MET A 1 184 ? -11.617 2.439 15.896 1.00 86.50 184 MET A C 1
ATOM 1373 O O . MET A 1 184 ? -11.092 1.417 16.347 1.00 86.50 184 MET A O 1
ATOM 1377 N N . THR A 1 185 ? -12.219 2.455 14.706 1.00 90.25 185 THR A N 1
ATOM 1378 C CA . THR A 1 185 ? -12.333 1.272 13.837 1.00 90.25 185 THR A CA 1
ATOM 1379 C C . THR A 1 185 ? -11.805 1.554 12.438 1.00 90.25 185 THR A C 1
ATOM 1381 O O . THR A 1 185 ? -11.890 2.675 11.943 1.00 90.25 185 THR A O 1
ATOM 1384 N N . ALA A 1 186 ? -11.241 0.535 11.792 1.00 91.25 186 ALA A N 1
ATOM 1385 C CA . ALA A 1 186 ? -10.855 0.604 10.392 1.00 91.25 186 ALA A CA 1
ATOM 1386 C C . ALA A 1 186 ? -12.082 0.416 9.496 1.00 91.25 186 ALA A C 1
ATOM 1388 O O . ALA A 1 186 ? -12.843 -0.538 9.662 1.00 91.25 186 ALA A O 1
ATOM 1389 N N . TYR A 1 187 ? -12.221 1.298 8.514 1.00 88.81 187 TYR A N 1
ATOM 1390 C CA . TYR A 1 187 ? -13.225 1.225 7.460 1.00 88.81 187 TYR A CA 1
ATOM 1391 C C . TYR A 1 187 ? -12.672 0.563 6.193 1.00 88.81 187 TYR A C 1
ATOM 1393 O O . TYR A 1 187 ? -13.329 -0.272 5.586 1.00 88.81 187 TYR A O 1
ATOM 1401 N N . ALA A 1 188 ?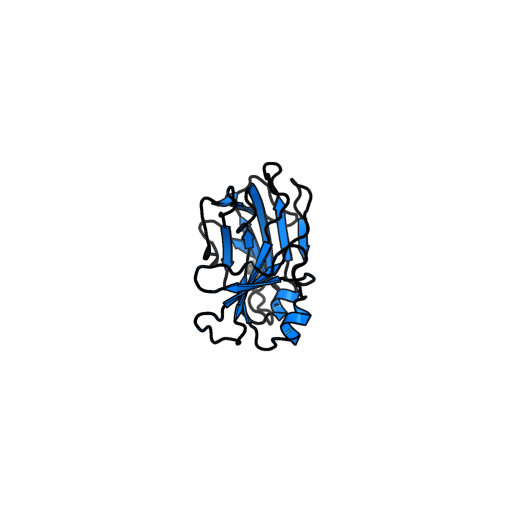 -11.453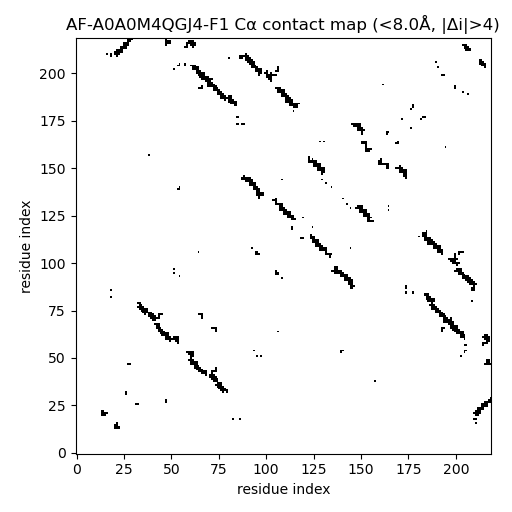 0.920 5.795 1.00 90.44 188 ALA A N 1
ATOM 1402 C CA . ALA A 1 188 ? -10.790 0.357 4.624 1.00 90.44 188 ALA A CA 1
ATOM 1403 C C . ALA A 1 188 ? -9.276 0.462 4.781 1.00 90.44 188 ALA A C 1
ATOM 1405 O O . ALA A 1 188 ? -8.783 1.298 5.541 1.00 90.44 188 ALA A O 1
ATOM 1406 N N . ALA A 1 189 ? -8.523 -0.347 4.041 1.00 94.44 189 ALA A N 1
ATOM 1407 C CA . ALA A 1 189 ? -7.078 -0.186 3.970 1.00 94.44 189 ALA A CA 1
ATOM 1408 C C . ALA A 1 189 ? -6.504 -0.594 2.617 1.00 94.44 189 ALA A C 1
ATOM 1410 O O . ALA A 1 189 ? -7.147 -1.278 1.820 1.00 94.44 189 ALA A O 1
ATOM 1411 N N . GLY A 1 190 ? -5.281 -0.145 2.365 1.00 95.50 190 GLY A N 1
ATOM 1412 C CA . GLY A 1 190 ? -4.550 -0.443 1.147 1.00 95.50 190 GLY A CA 1
ATOM 1413 C C . GLY A 1 190 ? -3.418 0.533 0.928 1.00 95.50 190 GLY A C 1
ATOM 1414 O O . GLY A 1 190 ? -2.699 0.876 1.863 1.00 95.50 190 GLY A O 1
ATOM 1415 N N . PHE A 1 191 ? -3.260 0.982 -0.309 1.00 95.31 191 PHE A N 1
ATOM 1416 C CA . PHE A 1 191 ? -2.095 1.745 -0.727 1.00 95.31 191 PHE A CA 1
ATOM 1417 C C . PHE A 1 191 ? -2.440 3.178 -1.101 1.00 95.31 191 PHE A C 1
ATOM 1419 O O . PHE A 1 191 ? -3.526 3.467 -1.608 1.00 95.31 191 PHE A O 1
ATOM 1426 N N . ASN A 1 192 ? -1.488 4.072 -0.871 1.00 89.62 192 ASN A N 1
ATOM 1427 C CA . ASN A 1 192 ? -1.549 5.472 -1.260 1.00 89.62 192 ASN A CA 1
ATOM 1428 C C . ASN A 1 192 ? -0.177 5.915 -1.785 1.00 89.62 192 ASN A C 1
ATOM 1430 O O . ASN A 1 192 ? 0.855 5.589 -1.200 1.00 89.62 192 ASN A O 1
ATOM 1434 N N . GLN A 1 193 ? -0.173 6.669 -2.878 1.00 91.00 193 GLN A N 1
ATOM 1435 C CA . GLN A 1 193 ? 1.011 7.274 -3.464 1.00 91.00 193 GLN A CA 1
ATOM 1436 C C . GLN A 1 193 ? 0.709 8.703 -3.932 1.00 91.00 193 GLN A C 1
ATOM 1438 O O . GLN A 1 193 ? -0.312 8.931 -4.580 1.00 91.00 193 GLN A O 1
ATOM 1443 N N . GLY A 1 194 ? 1.633 9.635 -3.678 1.00 85.75 194 GLY A N 1
ATOM 1444 C CA . GLY A 1 194 ? 1.576 11.018 -4.169 1.00 85.75 194 GLY A CA 1
ATOM 1445 C C . GLY A 1 194 ? 0.924 12.012 -3.199 1.00 85.75 194 GLY A C 1
ATOM 1446 O O . GLY A 1 194 ? 0.893 11.774 -1.991 1.00 85.75 194 GLY A O 1
ATOM 1447 N N . GLY A 1 195 ? 0.436 13.139 -3.733 1.00 76.75 195 GLY A N 1
ATOM 1448 C CA . GLY A 1 195 ? -0.167 14.230 -2.948 1.00 76.75 195 GLY A CA 1
ATOM 1449 C C . GLY A 1 195 ? 0.818 15.287 -2.423 1.00 76.75 195 GLY A C 1
ATOM 1450 O O . GLY A 1 195 ? 0.579 15.878 -1.371 1.00 76.75 195 GLY A O 1
ATOM 1451 N N . GLY A 1 196 ? 1.929 15.523 -3.129 1.00 73.31 196 GLY A N 1
ATOM 1452 C CA . GLY A 1 196 ? 2.908 16.562 -2.779 1.00 73.31 196 GLY A CA 1
ATOM 1453 C C . GLY A 1 196 ? 4.305 16.353 -3.367 1.00 73.31 196 GLY A C 1
ATOM 1454 O O . GLY A 1 196 ? 5.014 17.333 -3.567 1.00 73.31 196 GLY A O 1
ATOM 1455 N N . ASP A 1 197 ? 4.660 15.104 -3.689 1.00 73.06 197 ASP A N 1
ATOM 1456 C CA . ASP A 1 197 ? 5.960 14.707 -4.246 1.00 73.06 197 ASP A CA 1
ATOM 1457 C C . ASP A 1 197 ? 5.754 13.863 -5.517 1.00 73.06 197 ASP A C 1
ATOM 1459 O O . ASP A 1 197 ? 5.484 12.656 -5.452 1.00 73.06 197 ASP A O 1
ATOM 1463 N N . GLY A 1 198 ? 5.863 14.494 -6.685 1.00 86.81 198 GLY A N 1
ATOM 1464 C CA . GLY A 1 198 ? 5.686 13.844 -7.977 1.00 86.81 198 GLY A CA 1
ATOM 1465 C C . GLY A 1 198 ? 6.862 12.954 -8.381 1.00 86.81 198 GLY A C 1
ATOM 1466 O O . GLY A 1 198 ? 7.924 12.910 -7.759 1.00 86.81 198 GLY A O 1
ATOM 1467 N N . GLY A 1 199 ? 6.675 12.226 -9.476 1.00 93.56 199 GLY A N 1
ATOM 1468 C CA . GLY A 1 199 ? 7.703 11.415 -10.116 1.00 93.56 199 GLY A CA 1
ATOM 1469 C C . GLY A 1 199 ? 7.923 10.027 -9.514 1.00 93.56 199 GLY A C 1
ATOM 1470 O O . GLY A 1 199 ? 8.915 9.380 -9.854 1.00 93.56 199 GLY A O 1
ATOM 1471 N N . LEU A 1 200 ? 7.031 9.553 -8.637 1.00 95.56 200 LEU A N 1
ATOM 1472 C CA . LEU A 1 200 ? 7.100 8.186 -8.119 1.00 95.56 200 LEU A CA 1
ATOM 1473 C C . LEU A 1 200 ? 6.478 7.191 -9.107 1.00 95.56 200 LEU A C 1
ATOM 1475 O O . LEU A 1 200 ? 5.334 7.334 -9.550 1.00 95.56 200 LEU A O 1
ATOM 1479 N N . VAL A 1 201 ? 7.259 6.162 -9.430 1.00 97.25 201 VAL A N 1
ATOM 1480 C CA . VAL A 1 201 ? 6.815 4.934 -10.094 1.00 97.25 201 VAL A CA 1
ATOM 1481 C C . VAL A 1 201 ? 7.111 3.791 -9.132 1.00 97.25 201 VAL A C 1
ATOM 1483 O O . VAL A 1 201 ? 8.267 3.392 -8.962 1.00 97.25 201 VAL A O 1
ATOM 1486 N N . GLY A 1 202 ? 6.072 3.315 -8.457 1.00 97.31 202 GLY A N 1
ATOM 1487 C CA . GLY A 1 202 ? 6.168 2.267 -7.451 1.00 97.31 202 GLY A CA 1
ATOM 1488 C C . GLY A 1 202 ? 5.298 1.071 -7.802 1.00 97.31 202 GLY A C 1
ATOM 1489 O O . GLY A 1 202 ? 4.373 1.183 -8.601 1.00 97.31 202 GLY A O 1
ATOM 1490 N N . ALA A 1 203 ? 5.589 -0.074 -7.202 1.00 98.19 203 ALA A N 1
ATOM 1491 C CA . ALA A 1 203 ? 4.719 -1.238 -7.244 1.00 98.19 203 ALA A CA 1
ATOM 1492 C C . ALA A 1 203 ? 4.561 -1.830 -5.847 1.00 98.19 203 ALA A C 1
ATOM 1494 O O . ALA A 1 203 ? 5.447 -1.686 -5.004 1.00 98.19 203 ALA A O 1
ATOM 1495 N N . VAL A 1 204 ? 3.419 -2.458 -5.604 1.00 98.56 204 VAL A N 1
ATOM 1496 C CA . VAL A 1 204 ? 3.047 -3.056 -4.324 1.00 98.56 204 VAL A CA 1
ATOM 1497 C C . VAL A 1 204 ? 2.431 -4.421 -4.545 1.00 98.56 204 VAL A C 1
ATOM 1499 O O . VAL A 1 204 ? 1.722 -4.637 -5.530 1.00 98.56 204 VAL A O 1
ATOM 1502 N N . ASP A 1 205 ? 2.711 -5.331 -3.621 1.00 98.44 205 ASP A N 1
ATOM 1503 C CA . ASP A 1 205 ? 2.172 -6.682 -3.658 1.00 98.44 205 ASP A CA 1
ATOM 1504 C C . ASP A 1 205 ? 2.096 -7.313 -2.253 1.00 98.44 205 ASP A C 1
ATOM 1506 O O . ASP A 1 205 ? 2.641 -6.773 -1.281 1.00 98.44 205 ASP A O 1
ATOM 1510 N N . LEU A 1 206 ? 1.394 -8.445 -2.137 1.00 97.94 206 LEU A N 1
ATOM 1511 C CA . LEU A 1 206 ? 1.239 -9.250 -0.927 1.00 97.94 206 LEU A CA 1
ATOM 1512 C C . LEU A 1 206 ? 0.781 -8.421 0.279 1.00 97.94 206 LEU A C 1
ATOM 1514 O O . LEU A 1 206 ? 1.374 -8.485 1.361 1.00 97.94 206 LEU A O 1
ATOM 1518 N N . MET A 1 207 ? -0.290 -7.643 0.096 1.00 98.00 207 MET A N 1
ATOM 1519 C CA . MET A 1 207 ? -0.906 -6.887 1.184 1.00 98.00 207 MET A CA 1
ATOM 1520 C C . MET A 1 207 ? -1.462 -7.858 2.221 1.00 98.00 207 MET A C 1
ATOM 1522 O O . MET A 1 207 ? -2.411 -8.591 1.948 1.00 98.00 207 MET A O 1
ATOM 1526 N N . GLN A 1 208 ? -0.902 -7.856 3.420 1.00 97.19 208 GLN A N 1
ATOM 1527 C CA . GLN A 1 208 ? -1.335 -8.697 4.523 1.00 97.19 208 GLN A CA 1
ATOM 1528 C C . GLN A 1 208 ? -2.037 -7.854 5.584 1.00 97.19 208 GLN A C 1
ATOM 1530 O O . GLN A 1 208 ? -1.503 -6.837 6.019 1.00 97.19 208 GLN A O 1
ATOM 1535 N N . VAL A 1 209 ? -3.211 -8.308 6.031 1.00 95.75 209 VAL A N 1
ATOM 1536 C CA . VAL A 1 209 ? -3.930 -7.741 7.181 1.00 95.75 209 VAL A CA 1
ATOM 1537 C C . VAL A 1 209 ? -4.515 -8.875 8.026 1.00 95.75 209 VAL A C 1
ATOM 1539 O O . VAL A 1 209 ? -5.476 -9.556 7.638 1.00 95.75 209 VAL A O 1
ATOM 1542 N N . GLY A 1 210 ? -3.930 -9.096 9.204 1.00 91.31 210 GLY A N 1
ATOM 1543 C CA . GLY A 1 210 ? -4.192 -10.293 9.999 1.00 91.31 210 GLY A CA 1
ATOM 1544 C C . GLY A 1 210 ? -3.852 -11.558 9.201 1.00 91.31 210 GLY A C 1
ATOM 1545 O O . GLY A 1 210 ? -2.801 -11.652 8.572 1.00 91.31 210 GLY A O 1
ATOM 1546 N N . GLY A 1 211 ? -4.773 -12.526 9.170 1.00 90.69 211 GLY A N 1
ATOM 1547 C CA . GLY A 1 211 ? -4.592 -13.782 8.429 1.00 90.69 211 GLY A CA 1
ATOM 1548 C C . GLY A 1 211 ? -4.882 -13.725 6.922 1.00 90.69 211 GLY A C 1
ATOM 1549 O O . GLY A 1 211 ? -4.876 -14.776 6.283 1.00 90.69 211 GLY A O 1
ATOM 1550 N N . ARG A 1 212 ? -5.205 -12.558 6.351 1.00 93.06 212 ARG A N 1
ATOM 1551 C CA . ARG A 1 212 ? -5.582 -12.392 4.935 1.00 93.06 212 ARG A CA 1
ATOM 1552 C C . ARG A 1 212 ? -4.418 -11.797 4.151 1.00 93.06 212 ARG A C 1
ATOM 1554 O O . ARG A 1 212 ? -3.840 -10.818 4.610 1.00 93.06 212 ARG A O 1
ATOM 1561 N N . VAL A 1 213 ? -4.115 -12.361 2.982 1.00 95.88 213 VAL A N 1
ATOM 1562 C CA . VAL A 1 213 ? -3.078 -11.862 2.062 1.00 95.88 213 VAL A CA 1
ATOM 1563 C C . VAL A 1 213 ? -3.691 -11.604 0.690 1.00 95.88 213 VAL A C 1
ATOM 1565 O O . VAL A 1 213 ? -4.376 -12.476 0.158 1.00 95.88 213 VAL A O 1
ATOM 1568 N N . TYR A 1 214 ? -3.422 -10.440 0.113 1.00 97.00 214 TYR A N 1
ATOM 1569 C CA . TYR A 1 214 ? -3.840 -10.047 -1.229 1.00 97.00 214 TYR A CA 1
ATOM 1570 C C . TYR A 1 214 ? -2.626 -9.988 -2.156 1.00 97.00 214 TYR A C 1
ATOM 1572 O O . TYR A 1 214 ? -1.702 -9.221 -1.905 1.00 97.00 214 TYR A O 1
ATOM 1580 N N . ASP A 1 215 ? -2.653 -10.819 -3.188 1.00 97.56 215 ASP A N 1
ATOM 1581 C CA . ASP A 1 215 ? -1.609 -11.051 -4.191 1.00 97.56 215 ASP A CA 1
ATOM 1582 C C . ASP A 1 215 ? -2.074 -10.411 -5.510 1.00 97.56 215 ASP A C 1
ATOM 1584 O O . ASP A 1 215 ? -3.113 -10.810 -6.044 1.00 97.56 215 ASP A O 1
ATOM 1588 N N . PHE A 1 216 ? -1.416 -9.348 -5.972 1.00 97.75 216 PHE A N 1
ATOM 1589 C CA . PHE A 1 216 ? -1.882 -8.526 -7.093 1.00 97.75 216 PHE A CA 1
ATOM 1590 C C . PHE A 1 216 ? -1.256 -9.002 -8.397 1.00 97.75 216 PHE A C 1
ATOM 1592 O O . PHE A 1 216 ? -0.088 -8.757 -8.668 1.00 97.75 216 PHE A O 1
ATOM 1599 N N . GLU A 1 217 ? -2.069 -9.594 -9.264 1.00 97.19 217 GLU A N 1
ATOM 1600 C CA . GLU A 1 217 ? -1.590 -10.257 -10.471 1.00 97.19 217 GLU A CA 1
ATOM 1601 C C . GLU A 1 217 ? -2.154 -9.618 -11.749 1.00 97.19 217 GLU A C 1
ATOM 1603 O O . GLU A 1 217 ? -3.321 -9.202 -11.785 1.00 97.19 217 GLU A O 1
ATOM 1608 N N . PRO A 1 218 ? -1.356 -9.547 -12.832 1.00 94.94 218 PRO A N 1
ATOM 1609 C CA . PRO A 1 218 ? -1.897 -9.304 -14.163 1.00 94.94 218 PRO A CA 1
ATOM 1610 C C . PRO A 1 218 ? -2.884 -10.420 -14.553 1.00 94.94 218 PRO A C 1
ATOM 1612 O O . PRO A 1 218 ? -2.880 -11.508 -13.977 1.00 94.94 218 PRO A O 1
ATOM 1615 N N . ALA A 1 219 ? -3.765 -10.119 -15.509 1.00 83.69 219 ALA A N 1
ATOM 1616 C CA . ALA A 1 219 ? -4.760 -11.070 -16.014 1.00 83.69 219 ALA A CA 1
ATOM 1617 C C . ALA A 1 219 ? -4.139 -12.221 -16.823 1.00 83.69 219 ALA A C 1
ATOM 1619 O O . ALA A 1 219 ? -3.094 -11.991 -17.476 1.00 83.69 219 ALA A O 1
#

Sequence (219 aa):
MAALVGLASLQPALAIGPFGPSGRVTVTPTASNQFAGTLDEGSGSREYTARHGAPPDGGTGALELRTPGDGDKRQYVTDEVAGPLSRFADASYWAYRDPASSSGQMPSFAIAVDVNGGTLEDRDLYVLTYPPDRAPAGTWTRYDVGAGTFCLTHQIGRVDAYRQCRDGGEQRTLEQIMAEYPQMTAYAAGFNQGGGDGGLVGAVDLMQVGGRVYDFEPA

Foldseek 3Di:
DDDDDDDDPPDPDQDQDVQGTFDEDEAEPVRNQQKDWPQWDDDKDWDWDLPLADPVVFDRTFIKIAFADQQGKTDIKHQVNWWALVLLLQWKWKKAFAPQFPDQFTKWKKFWKQLQAPDDDQFRTKIWIFGDDGDDHSDIDMDNLNATWTFIWTDHDSDTRCVQVDVVHDTHHSVRVCVVRVRMITRMIDIMDHRGDHRTIMTIAQTDGRRYTYHYHYD

Secondary structure (DSSP, 8-state):
---------------EETTEE-EEEEEBTTB-TT-B-SS-BTT-EEEEESTT---TT--S-EEEEEE-STT-EEEEEESTT-EEGGGGGG-EEEEEE-TT-S----PEEEEEEESSSS---TT-EEEEEE-PPP--TT--EEEESTTSEEEEEEEETTEE-TTSSSTT---EEHHHHHHH-TT-EEEEEEEEEESS---EEEEEEEEEETTEEEEE---